Protein AF-A0A8C7J8V9-F1 (afdb_monomer_lite)

Foldseek 3Di:
DDPVPDDVCVVDVVNPDVCVVPVVNDDVLLADPVNDDVCLQEPAEDQEAEHEWGAYAETEHEEHEHAETEYAWYEHQETEYEAHEHAEYEYHEYEHAEYEYEAHEHAEYEYEAYEHAEYEYEAHEHAEYEYEAHEHAEYEYEAHEHAEYEYEAHEHAEYEYEAHEHAEYEYEAHEHAEYEYAYYEHAEYEYEHHHHNHYDYDAYHHVHYHYD

Structure (mmCIF, N/CA/C/O backbone):
data_AF-A0A8C7J8V9-F1
#
_entry.id   AF-A0A8C7J8V9-F1
#
loop_
_atom_site.group_PDB
_atom_site.id
_atom_site.type_symbol
_atom_site.label_atom_id
_atom_site.label_alt_id
_atom_site.label_comp_id
_atom_site.label_asym_id
_atom_site.label_entity_id
_atom_site.label_seq_id
_atom_site.pdbx_PDB_ins_code
_atom_site.Cartn_x
_atom_site.Cartn_y
_atom_site.Cartn_z
_atom_site.occupancy
_atom_site.B_iso_or_equiv
_atom_site.auth_seq_id
_atom_site.auth_comp_id
_atom_site.auth_asym_id
_atom_site.auth_atom_id
_atom_site.pdbx_PDB_model_num
ATOM 1 N N . LEU A 1 1 ? 27.625 14.009 -11.219 1.00 40.88 1 LEU A N 1
ATOM 2 C CA . LEU A 1 1 ? 27.738 13.788 -12.686 1.00 40.88 1 LEU A CA 1
ATOM 3 C C . LEU A 1 1 ? 26.884 14.839 -13.394 1.00 40.88 1 LEU A C 1
ATOM 5 O O . LEU A 1 1 ? 25.823 15.151 -12.880 1.00 40.88 1 LEU A O 1
ATOM 9 N N . ASN A 1 2 ? 27.359 15.426 -14.499 1.00 29.77 2 ASN A N 1
ATOM 10 C CA . ASN A 1 2 ? 26.752 16.611 -15.129 1.00 29.77 2 ASN A CA 1
ATOM 11 C C . ASN A 1 2 ? 25.391 16.273 -15.810 1.00 29.77 2 ASN A C 1
ATOM 13 O O . ASN A 1 2 ? 25.380 15.392 -16.684 1.00 29.77 2 ASN A O 1
ATOM 17 N N . PRO A 1 3 ? 24.266 16.935 -15.453 1.00 38.56 3 PRO A N 1
ATOM 18 C CA . PRO A 1 3 ? 22.920 16.673 -15.998 1.00 38.56 3 PRO A CA 1
ATOM 19 C C . PRO A 1 3 ? 22.807 16.833 -17.520 1.00 38.56 3 PRO A C 1
ATOM 21 O O . PRO A 1 3 ? 21.967 16.211 -18.160 1.00 38.56 3 PRO A O 1
ATOM 24 N N . THR A 1 4 ? 23.714 17.600 -18.125 1.00 42.66 4 THR A N 1
ATOM 25 C CA . THR A 1 4 ? 23.783 17.866 -19.572 1.00 42.66 4 THR A CA 1
ATOM 26 C C . THR A 1 4 ? 24.136 16.651 -20.435 1.00 42.66 4 THR A C 1
ATOM 28 O O . THR A 1 4 ? 24.065 16.732 -21.656 1.00 42.66 4 THR A O 1
ATOM 31 N N . SER A 1 5 ? 24.504 15.521 -19.823 1.00 47.38 5 SER A N 1
ATOM 32 C CA . SER A 1 5 ? 24.812 14.267 -20.529 1.00 47.38 5 SER A CA 1
ATOM 33 C C . SER A 1 5 ? 23.595 13.373 -20.794 1.00 47.38 5 SER A C 1
ATOM 35 O O . SER A 1 5 ? 23.733 12.353 -21.468 1.00 47.38 5 SER A O 1
ATOM 37 N N . TRP A 1 6 ? 22.417 13.720 -20.265 1.00 44.16 6 TRP A N 1
ATOM 38 C CA . TRP A 1 6 ? 21.207 12.925 -20.457 1.00 44.16 6 TRP A CA 1
ATOM 39 C C . TRP A 1 6 ? 20.456 13.339 -21.728 1.00 44.16 6 TRP A C 1
ATOM 41 O O . TRP A 1 6 ? 20.378 14.531 -22.044 1.00 44.16 6 TRP A O 1
ATOM 51 N N . PRO A 1 7 ? 19.863 12.377 -22.457 1.00 52.00 7 PRO A N 1
ATOM 52 C CA . PRO A 1 7 ? 18.944 12.693 -23.537 1.00 52.00 7 PRO A CA 1
ATOM 53 C C . PRO A 1 7 ? 17.766 13.521 -23.009 1.00 52.00 7 PRO A C 1
ATOM 55 O O . PRO A 1 7 ? 17.153 13.161 -22.007 1.00 52.00 7 PRO A O 1
ATOM 58 N N . GLN A 1 8 ? 17.418 14.608 -23.700 1.00 44.88 8 GLN A N 1
ATOM 59 C CA . GLN A 1 8 ? 16.374 15.556 -23.274 1.00 44.88 8 GLN A CA 1
ATOM 60 C C . GLN A 1 8 ? 14.995 14.919 -23.042 1.00 44.88 8 GLN A C 1
ATOM 62 O O . GLN A 1 8 ? 14.206 15.432 -22.257 1.00 44.88 8 GLN A O 1
ATOM 67 N N . TRP A 1 9 ? 14.710 13.783 -23.679 1.00 48.78 9 TRP A N 1
ATOM 68 C CA . TRP A 1 9 ? 13.467 13.043 -23.470 1.00 48.78 9 TRP A CA 1
ATOM 69 C C . TRP A 1 9 ? 13.391 12.346 -22.103 1.00 48.78 9 TRP A C 1
ATOM 71 O O . TRP A 1 9 ? 12.293 12.090 -21.630 1.00 48.78 9 TRP A O 1
ATOM 81 N N . VAL A 1 10 ? 14.521 12.081 -21.437 1.00 45.31 10 VAL A N 1
ATOM 82 C CA . VAL A 1 10 ? 14.529 11.529 -20.068 1.00 45.31 10 VAL A CA 1
ATOM 83 C C . VAL A 1 10 ? 14.142 12.594 -19.036 1.00 45.31 10 VAL A C 1
ATOM 85 O O . VAL A 1 10 ? 13.585 12.270 -17.998 1.00 45.31 10 VAL A O 1
ATOM 88 N N . LEU A 1 11 ? 14.411 13.868 -19.332 1.00 41.25 11 LEU A N 1
ATOM 89 C CA . LEU A 1 11 ? 14.221 14.991 -18.408 1.00 41.25 11 LEU A CA 1
ATOM 90 C C . LEU A 1 11 ? 12.909 15.761 -18.637 1.00 41.25 11 LEU A C 1
ATOM 92 O O . LEU A 1 11 ? 12.591 16.655 -17.862 1.00 41.25 11 LEU A O 1
ATOM 96 N N . ASN A 1 12 ? 12.164 15.465 -19.710 1.00 45.38 12 ASN A N 1
ATOM 97 C CA . ASN A 1 12 ? 10.941 16.189 -20.052 1.00 45.38 12 ASN A CA 1
ATOM 98 C C . ASN A 1 12 ? 9.822 15.242 -20.549 1.00 45.38 12 ASN A C 1
ATOM 100 O O . ASN A 1 12 ? 9.912 14.749 -21.680 1.00 45.38 12 ASN A O 1
ATOM 104 N N . PRO A 1 13 ? 8.737 15.062 -19.767 1.00 39.81 13 PRO A N 1
ATOM 105 C CA . PRO A 1 13 ? 7.568 14.247 -20.122 1.00 39.81 13 PRO A CA 1
ATOM 106 C C . PRO A 1 13 ? 6.880 14.631 -21.435 1.00 39.81 13 PRO A C 1
ATOM 108 O O . PRO A 1 13 ? 6.369 13.771 -22.148 1.00 39.81 13 PRO A O 1
ATOM 111 N N . THR A 1 14 ? 6.912 15.913 -21.814 1.00 48.38 14 THR A N 1
ATOM 112 C CA . THR A 1 14 ? 6.331 16.376 -23.093 1.00 48.38 14 THR A CA 1
ATOM 113 C C . THR A 1 14 ? 7.159 15.987 -24.321 1.00 48.38 14 THR A C 1
ATOM 115 O O . THR A 1 14 ? 6.679 16.096 -25.447 1.00 48.38 14 THR A O 1
ATOM 118 N N . SER A 1 15 ? 8.377 15.479 -24.115 1.00 52.72 15 SER A N 1
ATOM 119 C CA . SER A 1 15 ? 9.307 15.050 -25.166 1.00 52.72 15 SER A CA 1
ATOM 120 C C . SER A 1 15 ? 9.392 13.526 -25.302 1.00 52.72 15 SER A C 1
ATOM 122 O O . SER A 1 15 ? 10.322 13.018 -25.935 1.00 52.72 15 SER A O 1
ATOM 124 N N . TRP A 1 16 ? 8.475 12.777 -24.681 1.00 53.31 16 TRP A N 1
ATOM 125 C CA . TRP A 1 16 ? 8.548 11.320 -24.664 1.00 53.31 16 TRP A CA 1
ATOM 126 C C . TRP A 1 16 ? 8.278 10.706 -26.044 1.00 53.31 16 TRP A C 1
ATOM 128 O O . TRP A 1 16 ? 7.279 11.027 -26.697 1.00 53.31 16 TRP A O 1
ATOM 138 N N . PRO A 1 17 ? 9.144 9.786 -26.506 1.00 55.81 17 PRO A N 1
ATOM 139 C CA . PRO A 1 17 ? 8.872 9.011 -27.702 1.00 55.81 17 PRO A CA 1
ATOM 140 C C . PRO A 1 17 ? 7.612 8.160 -27.520 1.00 55.81 17 PRO A C 1
ATOM 142 O O . PRO A 1 17 ? 7.395 7.573 -26.463 1.00 55.81 17 PRO A O 1
ATOM 145 N N . GLN A 1 18 ? 6.829 8.000 -28.585 1.00 51.56 18 GLN A N 1
ATOM 146 C CA . GLN A 1 18 ? 5.578 7.226 -28.566 1.00 51.56 18 GLN A CA 1
ATOM 147 C C . GLN A 1 18 ? 5.740 5.775 -28.089 1.00 51.56 18 GLN A C 1
ATOM 149 O O . GLN A 1 18 ? 4.803 5.207 -27.540 1.00 51.56 18 GLN A O 1
ATOM 154 N N . TRP A 1 19 ? 6.925 5.179 -28.249 1.00 53.81 19 TRP A N 1
ATOM 155 C CA . TRP A 1 19 ? 7.181 3.831 -27.745 1.00 53.81 19 TRP A CA 1
ATOM 156 C C . TRP A 1 19 ? 7.226 3.769 -26.211 1.00 53.81 19 TRP A C 1
ATOM 158 O O . TRP A 1 19 ? 6.836 2.752 -25.661 1.00 53.81 19 TRP A O 1
ATOM 168 N N . VAL A 1 20 ? 7.609 4.843 -25.507 1.00 49.81 20 VAL A N 1
ATOM 169 C CA . VAL A 1 20 ? 7.575 4.902 -24.028 1.00 49.81 20 VAL A CA 1
ATOM 170 C C . VAL A 1 20 ? 6.135 4.829 -23.514 1.00 49.81 20 VAL A C 1
ATOM 172 O O . VAL A 1 20 ? 5.871 4.214 -22.489 1.00 49.81 20 VAL A O 1
ATOM 175 N N . LEU A 1 21 ? 5.194 5.405 -24.262 1.00 47.09 21 LEU A N 1
ATOM 176 C CA . LEU A 1 21 ? 3.778 5.491 -23.904 1.00 47.09 21 LEU A CA 1
ATOM 177 C C . LEU A 1 21 ? 2.945 4.284 -24.378 1.00 47.09 21 LEU A C 1
ATOM 179 O O . LEU A 1 21 ? 1.763 4.210 -24.055 1.00 47.09 21 LEU A O 1
ATOM 183 N N . ASN A 1 22 ? 3.520 3.359 -25.161 1.00 46.72 22 ASN A N 1
ATOM 184 C CA . ASN A 1 22 ? 2.765 2.289 -25.815 1.00 46.72 22 ASN A CA 1
ATOM 185 C C . ASN A 1 22 ? 3.483 0.918 -25.736 1.00 46.72 22 ASN A C 1
ATOM 187 O O . ASN A 1 22 ? 4.367 0.643 -26.559 1.00 46.72 22 ASN A O 1
ATOM 191 N N . PRO A 1 23 ? 3.081 0.028 -24.803 1.00 42.59 23 PRO A N 1
ATOM 192 C CA . PRO A 1 23 ? 3.742 -1.255 -24.514 1.00 42.59 23 PRO A CA 1
ATOM 193 C C . PRO A 1 23 ? 4.016 -2.185 -25.715 1.00 42.59 23 PRO A C 1
ATOM 195 O O . PRO A 1 23 ? 5.097 -2.768 -25.775 1.00 42.59 23 PRO A O 1
ATOM 198 N N . PRO A 1 24 ? 3.131 -2.307 -26.730 1.00 53.47 24 PRO A N 1
ATOM 199 C CA . PRO A 1 24 ? 3.382 -3.149 -27.906 1.00 53.47 24 PRO A CA 1
ATOM 200 C C . PRO A 1 24 ? 4.540 -2.667 -28.795 1.00 53.47 24 PRO A C 1
ATOM 202 O O . PRO A 1 24 ? 4.942 -3.372 -29.716 1.00 53.47 24 PRO A O 1
ATOM 205 N N . SER A 1 25 ? 5.048 -1.452 -28.565 1.00 55.69 25 SER A N 1
ATOM 206 C CA . SER A 1 25 ? 6.047 -0.789 -29.416 1.00 55.69 25 SER A CA 1
ATOM 207 C C . SER A 1 25 ? 7.464 -0.872 -28.848 1.00 55.69 25 SER A C 1
ATOM 209 O O . SER A 1 25 ? 8.374 -0.219 -29.366 1.00 55.69 25 SER A O 1
ATOM 211 N N . TRP A 1 26 ? 7.658 -1.598 -27.746 1.00 54.22 26 TRP A N 1
ATOM 212 C CA . TRP A 1 26 ? 8.923 -1.587 -27.028 1.00 54.22 26 TRP A CA 1
ATOM 213 C C . TRP A 1 26 ? 10.030 -2.290 -27.825 1.00 54.22 26 TRP A C 1
ATOM 215 O O . TRP A 1 26 ? 9.851 -3.412 -28.301 1.00 54.22 26 TRP A O 1
ATOM 225 N N . PRO A 1 27 ? 11.201 -1.649 -27.992 1.00 55.53 27 PRO A N 1
ATOM 226 C CA . PRO A 1 27 ? 12.364 -2.301 -28.574 1.00 55.53 27 PRO A CA 1
ATOM 227 C C . PRO A 1 27 ? 12.788 -3.543 -27.776 1.00 55.53 27 PRO A C 1
ATOM 229 O O . PRO A 1 27 ? 12.699 -3.567 -26.553 1.00 55.53 27 PRO A O 1
ATOM 232 N N . GLN A 1 28 ? 13.358 -4.545 -28.449 1.00 50.75 28 GLN A N 1
ATOM 233 C CA . GLN A 1 28 ? 13.833 -5.792 -27.820 1.00 50.75 28 GLN A CA 1
ATOM 234 C C . GLN A 1 28 ? 14.824 -5.579 -26.660 1.00 50.75 28 GLN A C 1
ATOM 236 O O . GLN A 1 28 ? 14.843 -6.360 -25.717 1.00 50.75 28 GLN A O 1
ATOM 241 N N . TRP A 1 29 ? 15.612 -4.500 -26.685 1.00 48.88 29 TRP A N 1
ATOM 242 C CA . TRP A 1 29 ? 16.517 -4.159 -25.582 1.00 48.88 29 TRP A CA 1
ATOM 243 C C . TRP A 1 29 ? 15.778 -3.660 -24.326 1.00 48.88 29 TRP A C 1
ATOM 245 O O . TRP A 1 29 ? 16.293 -3.822 -23.226 1.00 48.88 29 TRP A O 1
ATOM 255 N N . VAL A 1 30 ? 14.567 -3.105 -24.464 1.00 49.75 30 VAL A N 1
ATOM 256 C CA . VAL A 1 30 ? 13.695 -2.737 -23.332 1.00 49.75 30 VAL A CA 1
ATOM 257 C C . VAL A 1 30 ? 13.131 -3.996 -22.669 1.00 49.75 30 VAL A C 1
ATOM 259 O O . VAL A 1 30 ? 13.040 -4.049 -21.449 1.00 49.75 30 VAL A O 1
ATOM 262 N N . MET A 1 31 ? 12.843 -5.036 -23.456 1.00 47.75 31 MET A N 1
ATOM 263 C CA . MET A 1 31 ? 12.339 -6.329 -22.973 1.00 47.75 31 MET A CA 1
ATOM 264 C C . MET A 1 31 ? 13.431 -7.271 -22.432 1.00 47.75 31 MET A C 1
ATOM 266 O O . MET A 1 31 ? 13.105 -8.323 -21.892 1.00 47.75 31 MET A O 1
ATOM 270 N N . ASN A 1 32 ? 14.719 -6.925 -22.567 1.00 48.91 32 ASN A N 1
ATOM 271 C CA . ASN A 1 32 ? 15.838 -7.751 -22.107 1.00 48.91 32 ASN A CA 1
ATOM 272 C C . ASN A 1 32 ? 16.657 -7.038 -21.007 1.00 48.91 32 ASN A C 1
ATOM 274 O O . ASN A 1 32 ? 17.552 -6.249 -21.330 1.00 48.91 32 ASN A O 1
ATOM 278 N N . PRO A 1 33 ? 16.427 -7.354 -19.717 1.00 42.03 33 PRO A N 1
ATOM 279 C CA . PRO A 1 33 ? 17.077 -6.699 -18.576 1.00 42.03 33 PRO A CA 1
ATOM 280 C C . PRO A 1 33 ? 18.602 -6.834 -18.572 1.00 42.03 33 PRO A C 1
ATOM 282 O O . PRO A 1 33 ? 19.305 -5.936 -18.114 1.00 42.03 33 PRO A O 1
ATOM 285 N N . GLN A 1 34 ? 19.142 -7.919 -19.141 1.00 50.44 34 GLN A N 1
ATOM 286 C CA . GLN A 1 34 ? 20.594 -8.114 -19.250 1.00 50.44 34 GLN A CA 1
ATOM 287 C C . GLN A 1 34 ? 21.256 -7.120 -20.216 1.00 50.44 34 GLN A C 1
ATOM 289 O O . GLN A 1 34 ? 22.476 -6.975 -20.221 1.00 50.44 34 GLN A O 1
ATOM 294 N N . SER A 1 35 ? 20.455 -6.435 -21.036 1.00 53.41 35 SER A N 1
ATOM 295 C CA . SER A 1 35 ? 20.915 -5.443 -22.012 1.00 53.41 35 SER A CA 1
ATOM 296 C C . SER A 1 35 ? 20.858 -4.010 -21.479 1.00 53.41 35 SER A C 1
ATOM 298 O O . SER A 1 35 ? 21.218 -3.076 -22.197 1.00 53.41 35 SER A O 1
ATOM 300 N N . TRP A 1 36 ? 20.371 -3.806 -20.252 1.00 48.91 36 TRP A N 1
ATOM 301 C CA . TRP A 1 36 ? 20.156 -2.468 -19.720 1.00 48.91 36 TRP A CA 1
ATOM 302 C C . TRP A 1 36 ? 21.477 -1.809 -19.314 1.00 48.91 36 TRP A C 1
ATOM 304 O O . TRP A 1 36 ? 22.314 -2.433 -18.654 1.00 48.91 36 TRP A O 1
ATOM 314 N N . PRO A 1 37 ? 21.688 -0.524 -19.660 1.00 49.34 37 PRO A N 1
ATOM 315 C CA . PRO A 1 37 ? 22.814 0.223 -19.128 1.00 49.34 37 PRO A CA 1
ATOM 316 C C . PRO A 1 37 ? 22.743 0.246 -17.598 1.00 49.34 37 PRO A C 1
ATOM 318 O O . PRO A 1 37 ? 21.702 0.572 -17.032 1.00 49.34 37 PRO A O 1
ATOM 321 N N . GLN A 1 38 ? 23.869 -0.001 -16.922 1.00 42.25 38 GLN A N 1
ATOM 322 C CA . GLN A 1 38 ? 23.975 0.028 -15.451 1.00 42.25 38 GLN A CA 1
ATOM 323 C C . GLN A 1 38 ? 23.415 1.312 -14.814 1.00 42.25 38 GLN A C 1
ATOM 325 O O . GLN A 1 38 ? 22.961 1.286 -13.682 1.00 42.25 38 GLN A O 1
ATOM 330 N N . ARG A 1 39 ? 23.384 2.431 -15.549 1.00 42.31 39 ARG A N 1
ATOM 331 C CA . ARG A 1 39 ? 22.815 3.710 -15.096 1.00 42.31 39 ARG A CA 1
ATOM 332 C C . ARG A 1 39 ? 21.279 3.719 -15.006 1.00 42.31 39 ARG A C 1
ATOM 334 O O . ARG A 1 39 ? 20.737 4.520 -14.259 1.00 42.31 39 ARG A O 1
ATOM 341 N N . VAL A 1 40 ? 20.594 2.864 -15.770 1.00 48.81 40 VAL A N 1
ATOM 342 C CA . VAL A 1 40 ? 19.134 2.654 -15.685 1.00 48.81 40 VAL A CA 1
ATOM 343 C C . VAL A 1 40 ? 18.799 1.815 -14.452 1.00 48.81 40 VAL A C 1
ATOM 345 O O . VAL A 1 40 ? 17.810 2.075 -13.781 1.00 48.81 40 VAL A O 1
ATOM 348 N N . LEU A 1 41 ? 19.667 0.853 -14.128 1.00 43.53 41 LEU A N 1
ATOM 349 C CA . LEU A 1 41 ? 19.550 0.004 -12.943 1.00 43.53 41 LEU A CA 1
ATOM 350 C C . LEU A 1 41 ? 20.061 0.684 -11.661 1.00 43.53 41 LEU A C 1
ATOM 352 O O . LEU A 1 41 ? 19.689 0.265 -10.576 1.00 43.53 41 LEU A O 1
ATOM 356 N N . ASN A 1 42 ? 20.928 1.694 -11.771 1.00 47.03 42 ASN A N 1
ATOM 357 C CA . ASN A 1 42 ? 21.566 2.382 -10.647 1.00 47.03 42 ASN A CA 1
ATOM 358 C C . ASN A 1 42 ? 21.809 3.868 -10.998 1.00 47.03 42 ASN A C 1
ATOM 360 O O . ASN A 1 42 ? 22.916 4.237 -11.427 1.00 47.03 42 ASN A O 1
ATOM 364 N N . PRO A 1 43 ? 20.780 4.732 -10.915 1.00 47.47 43 PRO A N 1
ATOM 365 C CA . PRO A 1 43 ? 20.959 6.157 -11.154 1.00 47.47 43 PRO A CA 1
ATOM 366 C C . PRO A 1 43 ? 21.825 6.789 -10.046 1.00 47.47 43 PRO A C 1
ATOM 368 O O . PRO A 1 43 ? 21.742 6.397 -8.884 1.00 47.47 43 PRO A O 1
ATOM 371 N N . PRO A 1 44 ? 22.677 7.777 -10.372 1.00 45.03 44 PRO A N 1
ATOM 372 C CA . PRO A 1 44 ? 23.450 8.500 -9.367 1.00 45.03 44 PRO A CA 1
ATOM 373 C C . PRO A 1 44 ? 22.539 9.337 -8.456 1.00 45.03 44 PRO A C 1
ATOM 375 O O . PRO A 1 44 ? 21.490 9.798 -8.892 1.00 45.03 44 PRO A O 1
ATOM 378 N N . SER A 1 45 ? 22.997 9.605 -7.230 1.00 45.56 45 SER A N 1
ATOM 379 C CA . SER A 1 45 ? 22.349 10.499 -6.263 1.00 45.56 45 SER A CA 1
ATOM 380 C C . SER A 1 45 ? 22.106 11.894 -6.861 1.00 45.56 45 SER A C 1
ATOM 382 O O . SER A 1 45 ? 23.053 12.666 -7.061 1.00 45.56 45 SER A O 1
ATOM 384 N N . CYS A 1 46 ? 20.847 12.197 -7.164 1.00 42.53 46 CYS A N 1
ATOM 385 C CA . CYS A 1 46 ? 20.353 13.461 -7.709 1.00 42.53 46 CYS A CA 1
ATOM 386 C C . CYS A 1 46 ? 19.199 13.974 -6.829 1.00 42.53 46 CYS A C 1
ATOM 388 O O . CYS A 1 46 ? 18.579 13.189 -6.114 1.00 42.53 46 CYS A O 1
ATOM 390 N N . SER A 1 47 ? 18.927 15.287 -6.856 1.00 47.00 47 SER A N 1
ATOM 391 C CA . SER A 1 47 ? 17.851 15.907 -6.058 1.00 47.00 47 SER A CA 1
ATOM 392 C C . SER A 1 47 ? 16.497 15.241 -6.317 1.00 47.00 47 SER A C 1
ATOM 394 O O . SER A 1 47 ? 15.801 14.892 -5.371 1.00 47.00 47 SER A O 1
ATOM 396 N N . GLU A 1 48 ? 16.222 14.944 -7.587 1.00 54.94 48 GLU A N 1
ATOM 397 C CA . GLU A 1 48 ? 15.075 14.175 -8.065 1.00 54.94 48 GLU A CA 1
ATOM 398 C C . GLU A 1 48 ? 15.602 13.010 -8.911 1.00 54.94 48 GLU A C 1
ATOM 400 O O . GLU A 1 48 ? 16.398 13.202 -9.837 1.00 54.94 48 GLU A O 1
ATOM 405 N N . SER A 1 49 ? 15.213 11.784 -8.561 1.00 58.91 49 SER A N 1
ATOM 406 C CA . SER A 1 49 ? 15.678 10.562 -9.226 1.00 58.91 49 SER A CA 1
ATOM 407 C C . SER A 1 49 ? 14.466 9.722 -9.607 1.00 58.91 49 SER A C 1
ATOM 409 O O . SER A 1 49 ? 13.851 9.133 -8.728 1.00 58.91 49 SER A O 1
ATOM 411 N N . THR A 1 50 ? 14.115 9.655 -10.893 1.00 61.59 50 THR A N 1
ATOM 412 C CA . THR A 1 50 ? 13.046 8.767 -11.385 1.00 61.59 50 THR A CA 1
ATOM 413 C C . THR A 1 50 ? 13.645 7.534 -12.058 1.00 61.59 50 THR A C 1
ATOM 415 O O . THR A 1 50 ? 14.400 7.669 -13.024 1.00 61.59 50 THR A O 1
ATOM 418 N N . ILE A 1 51 ? 13.302 6.335 -11.580 1.00 61.94 51 ILE A N 1
ATOM 419 C CA . ILE A 1 51 ? 13.629 5.068 -12.255 1.00 61.94 51 ILE A CA 1
ATOM 420 C C . ILE A 1 51 ? 12.393 4.554 -12.991 1.00 61.94 51 ILE A C 1
ATOM 422 O O . ILE A 1 51 ? 11.326 4.412 -12.395 1.00 61.94 51 ILE A O 1
ATOM 426 N N . LEU A 1 52 ? 12.557 4.263 -14.285 1.00 60.12 52 LEU A N 1
ATOM 427 C CA . LEU A 1 52 ? 11.558 3.574 -15.103 1.00 60.12 52 LEU A CA 1
ATOM 428 C C . LEU A 1 52 ? 11.783 2.063 -15.041 1.00 60.12 52 LEU A C 1
ATOM 430 O O . LEU A 1 52 ? 12.918 1.600 -15.174 1.00 60.12 52 LEU A O 1
ATOM 434 N N . ALA A 1 53 ? 10.701 1.306 -14.896 1.00 59.56 53 ALA A N 1
ATOM 435 C CA . ALA A 1 53 ? 10.758 -0.140 -14.775 1.00 59.56 53 ALA A CA 1
ATOM 436 C C . ALA A 1 53 ? 10.418 -0.916 -16.050 1.00 59.56 53 ALA A C 1
ATOM 438 O O . ALA A 1 53 ? 9.631 -0.447 -16.874 1.00 59.56 53 ALA A O 1
ATOM 439 N N . PRO A 1 54 ? 10.956 -2.142 -16.191 1.00 59.81 54 PRO A N 1
ATOM 440 C CA . PRO A 1 54 ? 10.623 -3.023 -17.298 1.00 59.81 54 PRO A CA 1
ATOM 441 C C . PRO A 1 54 ? 9.269 -3.717 -17.114 1.00 59.81 54 PRO A C 1
ATOM 443 O O . PRO A 1 54 ? 8.778 -3.895 -16.003 1.00 59.81 54 PRO A O 1
ATOM 446 N N . ALA A 1 55 ? 8.728 -4.213 -18.225 1.00 59.16 55 ALA A N 1
ATOM 447 C CA . ALA A 1 55 ? 7.675 -5.222 -18.253 1.00 59.16 55 ALA A CA 1
ATOM 448 C C . ALA A 1 55 ? 8.318 -6.555 -18.655 1.00 59.16 55 ALA A C 1
ATOM 450 O O . ALA A 1 55 ? 8.538 -6.819 -19.838 1.00 59.16 55 ALA A O 1
ATOM 451 N N . VAL A 1 56 ? 8.718 -7.342 -17.661 1.00 59.03 56 VAL A N 1
ATOM 452 C CA . VAL A 1 56 ? 9.409 -8.635 -17.813 1.00 59.03 56 VAL A CA 1
ATOM 453 C C . VAL A 1 56 ? 8.926 -9.583 -16.720 1.00 59.03 56 VAL A C 1
ATOM 455 O O . VAL A 1 56 ? 8.239 -9.151 -15.807 1.00 59.03 56 VAL A O 1
ATOM 458 N N . ILE A 1 57 ? 9.249 -10.873 -16.807 1.00 61.12 57 ILE A N 1
ATOM 459 C CA . ILE A 1 57 ? 8.667 -11.901 -15.924 1.00 61.12 57 ILE A CA 1
ATOM 460 C C . ILE A 1 57 ? 9.029 -11.663 -14.445 1.00 61.12 57 ILE A C 1
ATOM 462 O O . ILE A 1 57 ? 8.136 -11.637 -13.607 1.00 61.12 57 ILE A O 1
ATOM 466 N N . GLU A 1 58 ? 10.302 -11.407 -14.139 1.00 70.44 58 GLU A N 1
ATOM 467 C CA . GLU A 1 58 ? 10.813 -11.197 -12.769 1.00 70.44 58 GLU A CA 1
ATOM 468 C C . GLU A 1 58 ? 11.685 -9.930 -12.709 1.00 70.44 58 GLU A C 1
ATOM 470 O O . GLU A 1 58 ? 12.918 -9.981 -12.763 1.00 70.44 58 GLU A O 1
ATOM 475 N N . PRO A 1 59 ? 11.069 -8.744 -12.724 1.00 67.50 59 PRO A N 1
ATOM 476 C CA . PRO A 1 59 ? 11.795 -7.486 -12.716 1.00 67.50 59 PRO A CA 1
ATOM 477 C C . PRO A 1 59 ? 12.259 -7.123 -11.305 1.00 67.50 59 PRO A C 1
ATOM 479 O O . PRO A 1 59 ? 11.439 -6.955 -10.407 1.00 67.50 59 PRO A O 1
ATOM 482 N N . THR A 1 60 ? 13.562 -6.879 -11.154 1.00 69.81 60 THR A N 1
ATOM 483 C CA . THR A 1 60 ? 14.150 -6.328 -9.923 1.00 69.81 60 THR A CA 1
ATOM 484 C C . THR A 1 60 ? 14.678 -4.921 -10.164 1.00 69.81 60 THR A C 1
ATOM 486 O O . THR A 1 60 ? 15.516 -4.710 -11.044 1.00 69.81 60 THR A O 1
ATOM 489 N N . ILE A 1 61 ? 14.227 -3.958 -9.358 1.00 66.31 61 ILE A N 1
ATOM 490 C CA . ILE A 1 61 ? 14.682 -2.563 -9.419 1.00 66.31 61 ILE A CA 1
ATOM 491 C C . ILE A 1 61 ? 15.498 -2.228 -8.179 1.00 66.31 61 ILE A C 1
ATOM 493 O O . ILE A 1 61 ? 15.018 -2.377 -7.055 1.00 66.31 61 ILE A O 1
ATOM 497 N N . LEU A 1 62 ? 16.725 -1.743 -8.386 1.00 66.62 62 LEU A N 1
ATOM 498 C CA . LEU A 1 62 ? 17.528 -1.176 -7.306 1.00 66.62 62 LEU A CA 1
ATOM 499 C C . LEU A 1 62 ? 17.109 0.267 -7.048 1.00 66.62 62 LEU A C 1
ATOM 501 O O . LEU A 1 62 ? 16.740 1.002 -7.965 1.00 66.62 62 LEU A O 1
ATOM 505 N N . ALA A 1 63 ? 17.184 0.668 -5.789 1.00 64.69 63 ALA A N 1
ATOM 506 C CA . ALA A 1 63 ? 16.564 1.897 -5.353 1.00 64.69 63 ALA A CA 1
ATOM 507 C C . ALA A 1 63 ? 17.455 3.137 -5.519 1.00 64.69 63 ALA A C 1
ATOM 509 O O . ALA A 1 63 ? 18.652 3.074 -5.221 1.00 64.69 63 ALA A O 1
ATOM 510 N N . PRO A 1 64 ? 16.884 4.287 -5.916 1.00 68.81 64 PRO A N 1
ATOM 511 C CA . PRO A 1 64 ? 17.584 5.557 -5.880 1.00 68.81 64 PRO A CA 1
ATOM 512 C C . PRO A 1 64 ? 17.733 6.087 -4.446 1.00 68.81 64 PRO A C 1
ATOM 514 O O . PRO A 1 64 ? 16.911 5.822 -3.567 1.00 68.81 64 PRO A O 1
ATOM 517 N N . VAL A 1 65 ? 18.765 6.912 -4.250 1.00 68.00 65 VAL A N 1
ATOM 518 C CA . VAL A 1 65 ? 18.948 7.740 -3.050 1.00 68.00 65 VAL A CA 1
ATOM 519 C C . VAL A 1 65 ? 18.881 9.211 -3.461 1.00 68.00 65 VAL A C 1
ATOM 521 O O . VAL A 1 65 ? 19.636 9.628 -4.343 1.00 68.00 65 VAL A O 1
ATOM 524 N N . GLY A 1 66 ? 17.999 10.001 -2.850 1.00 66.19 66 GLY A N 1
ATOM 525 C CA . GLY A 1 66 ? 17.748 11.390 -3.260 1.00 66.19 66 GLY A CA 1
ATOM 526 C C . GLY A 1 66 ? 16.876 12.160 -2.271 1.00 66.19 66 GLY A C 1
ATOM 527 O O . GLY A 1 66 ? 16.621 11.664 -1.184 1.00 66.19 66 GLY A O 1
ATOM 528 N N . ILE A 1 67 ? 16.421 13.366 -2.622 1.00 68.94 67 ILE A N 1
ATOM 529 C CA . ILE A 1 67 ? 15.431 14.079 -1.792 1.00 68.94 67 ILE A CA 1
ATOM 530 C C . ILE A 1 67 ? 14.043 13.491 -2.059 1.00 68.94 67 ILE A C 1
ATOM 532 O O . ILE A 1 67 ? 13.396 13.032 -1.125 1.00 68.94 67 ILE A O 1
ATOM 536 N N . GLU A 1 68 ? 13.675 13.361 -3.334 1.00 77.56 68 GLU A N 1
ATOM 537 C CA . GLU A 1 68 ? 12.392 12.793 -3.780 1.00 77.56 68 GLU A CA 1
ATOM 538 C C . GLU A 1 68 ? 12.634 11.636 -4.775 1.00 77.56 68 GLU A C 1
ATOM 540 O O . GLU A 1 68 ? 12.407 11.757 -5.986 1.00 77.56 68 GLU A O 1
ATOM 545 N N . PRO A 1 69 ? 13.220 10.507 -4.334 1.00 74.69 69 PRO A N 1
ATOM 546 C CA . PRO A 1 69 ? 13.427 9.365 -5.215 1.00 74.69 69 PRO A CA 1
ATOM 547 C C . PRO A 1 69 ? 12.077 8.731 -5.577 1.00 74.69 69 PRO A C 1
ATOM 549 O O . PRO A 1 69 ? 11.325 8.319 -4.701 1.00 74.69 69 PRO A O 1
ATOM 552 N N . THR A 1 70 ? 11.796 8.605 -6.874 1.00 78.62 70 THR A N 1
ATOM 553 C CA . THR A 1 70 ? 10.576 7.982 -7.397 1.00 78.62 70 THR A CA 1
ATOM 554 C C . THR A 1 70 ? 10.908 6.728 -8.201 1.00 78.62 70 THR A C 1
ATOM 556 O O . THR A 1 70 ? 11.732 6.755 -9.118 1.00 78.62 70 THR A O 1
ATOM 559 N N . ILE A 1 71 ? 10.235 5.620 -7.899 1.00 72.56 71 ILE A N 1
ATOM 560 C CA . ILE A 1 71 ? 10.299 4.385 -8.687 1.00 72.56 71 ILE A CA 1
ATOM 561 C C . ILE A 1 71 ? 8.940 4.173 -9.354 1.00 72.56 71 ILE A C 1
ATOM 563 O O . ILE A 1 71 ? 7.936 3.994 -8.668 1.00 72.56 71 ILE A O 1
ATOM 567 N N . LEU A 1 72 ? 8.904 4.177 -10.689 1.00 71.69 72 LEU A N 1
ATOM 568 C CA . LEU A 1 72 ? 7.764 3.658 -11.444 1.00 71.69 72 LEU A CA 1
ATOM 569 C C . LEU A 1 72 ? 7.926 2.155 -11.522 1.00 71.69 72 LEU A C 1
ATOM 571 O O . LEU A 1 72 ? 8.879 1.718 -12.148 1.00 71.69 72 LEU A O 1
ATOM 575 N N . ALA A 1 73 ? 7.065 1.384 -10.868 1.00 66.50 73 ALA A N 1
ATOM 576 C CA . ALA A 1 73 ? 7.267 -0.047 -10.714 1.00 66.50 73 ALA A CA 1
ATOM 577 C C . ALA A 1 73 ? 7.047 -0.885 -11.974 1.00 66.50 73 ALA A C 1
ATOM 579 O O . ALA A 1 73 ? 6.368 -0.464 -12.915 1.00 66.50 73 ALA A O 1
ATOM 580 N N . PRO A 1 74 ? 7.598 -2.109 -11.970 1.00 68.50 74 PRO A N 1
ATOM 581 C CA . PRO A 1 74 ? 7.490 -2.999 -13.099 1.00 68.50 74 PRO A CA 1
ATOM 582 C C . PRO A 1 74 ? 6.153 -3.736 -13.167 1.00 68.50 74 PRO A C 1
ATOM 584 O O . PRO A 1 74 ? 5.449 -3.907 -12.171 1.00 68.50 74 PRO A O 1
ATOM 587 N N . VAL A 1 75 ? 5.881 -4.278 -14.354 1.00 69.19 75 VAL A N 1
ATOM 588 C CA . VAL A 1 75 ? 4.829 -5.276 -14.576 1.00 69.19 75 VAL A CA 1
ATOM 589 C C . VAL A 1 75 ? 5.494 -6.629 -14.827 1.00 69.19 75 VAL A C 1
ATOM 591 O O . VAL A 1 75 ? 6.340 -6.736 -15.713 1.00 69.19 75 VAL A O 1
ATOM 594 N N . GLY A 1 76 ? 5.129 -7.656 -14.065 1.00 65.50 76 GLY A N 1
ATOM 595 C CA . GLY A 1 76 ? 5.734 -8.986 -14.163 1.00 65.50 76 GLY A CA 1
ATOM 596 C C . GLY A 1 76 ? 4.935 -10.051 -13.428 1.00 65.50 76 GLY A C 1
ATOM 597 O O . GLY A 1 76 ? 3.880 -9.758 -12.894 1.00 65.50 76 GLY A O 1
ATOM 598 N N . SER A 1 77 ? 5.414 -11.292 -13.402 1.00 73.12 77 SER A N 1
ATOM 599 C CA . SER A 1 77 ? 4.873 -12.315 -12.499 1.00 73.12 77 SER A CA 1
ATOM 600 C C . SER A 1 77 ? 5.271 -12.000 -11.059 1.00 73.12 77 SER A C 1
ATOM 602 O O . SER A 1 77 ? 4.408 -11.978 -10.187 1.00 73.12 77 SER A O 1
ATOM 604 N N . GLU A 1 78 ? 6.554 -11.679 -10.842 1.00 81.00 78 GLU A N 1
ATOM 605 C CA . GLU A 1 78 ? 7.128 -11.486 -9.503 1.00 81.00 78 GLU A CA 1
ATOM 606 C C . GLU A 1 78 ? 7.980 -10.198 -9.410 1.00 81.00 78 GLU A C 1
ATOM 608 O O . GLU A 1 78 ? 9.210 -10.235 -9.294 1.00 81.00 78 GLU A O 1
ATOM 613 N N . PRO A 1 79 ? 7.374 -9.007 -9.563 1.00 77.44 79 PRO A N 1
ATOM 614 C CA . PRO A 1 79 ? 8.103 -7.745 -9.496 1.00 77.44 79 PRO A CA 1
ATOM 615 C C . PRO A 1 79 ? 8.641 -7.457 -8.088 1.00 77.44 79 PRO A C 1
ATOM 617 O O . PRO A 1 79 ? 7.887 -7.433 -7.117 1.00 77.44 79 PRO A O 1
ATOM 620 N N . THR A 1 80 ? 9.935 -7.140 -7.993 1.00 80.69 80 THR A N 1
ATOM 621 C CA . THR A 1 80 ? 10.603 -6.758 -6.740 1.00 80.69 80 THR A CA 1
ATOM 622 C C . THR A 1 80 ? 11.202 -5.355 -6.822 1.00 80.69 80 THR A C 1
ATOM 624 O O . THR A 1 80 ? 11.977 -5.031 -7.727 1.00 80.69 80 THR A O 1
ATOM 627 N N . ILE A 1 81 ? 10.894 -4.517 -5.833 1.00 76.44 81 ILE A N 1
ATOM 628 C CA . ILE A 1 81 ? 11.427 -3.156 -5.711 1.00 76.44 81 ILE A CA 1
ATOM 629 C C . ILE A 1 81 ? 12.228 -3.051 -4.422 1.00 76.44 81 ILE A C 1
ATOM 631 O O . ILE A 1 81 ? 11.690 -3.247 -3.332 1.00 76.44 81 ILE A O 1
ATOM 635 N N . LEU A 1 82 ? 13.516 -2.724 -4.537 1.00 75.50 82 LEU A N 1
ATOM 636 C CA . LEU A 1 82 ? 14.330 -2.412 -3.369 1.00 75.50 82 LEU A CA 1
ATOM 637 C C . LEU A 1 82 ? 14.054 -0.982 -2.879 1.00 75.50 82 LEU A C 1
ATOM 639 O O . LEU A 1 82 ? 13.691 -0.100 -3.654 1.00 75.50 82 LEU A O 1
ATOM 643 N N . ALA A 1 83 ? 14.271 -0.776 -1.584 1.00 69.31 83 ALA A N 1
ATOM 644 C CA . ALA A 1 83 ? 13.914 0.406 -0.806 1.00 69.31 83 ALA A CA 1
ATOM 645 C C . ALA A 1 83 ? 14.604 1.722 -1.232 1.00 69.31 83 ALA A C 1
ATOM 647 O O . ALA A 1 83 ? 15.814 1.853 -1.013 1.00 69.31 83 ALA A O 1
ATOM 648 N N . PRO A 1 84 ? 13.880 2.724 -1.776 1.00 74.88 84 PRO A N 1
ATOM 649 C CA . PRO A 1 84 ? 14.416 4.067 -1.975 1.00 74.88 84 PRO A CA 1
ATOM 650 C C . PRO A 1 84 ? 14.696 4.744 -0.635 1.00 74.88 84 PRO A C 1
ATOM 652 O O . PRO A 1 84 ? 13.962 4.551 0.336 1.00 74.88 84 PRO A O 1
ATOM 655 N N . VAL A 1 85 ? 15.747 5.565 -0.597 1.00 74.69 85 VAL A N 1
ATOM 656 C CA . VAL A 1 85 ? 16.108 6.347 0.595 1.00 74.69 85 VAL A CA 1
ATOM 657 C C . VAL A 1 85 ? 16.078 7.829 0.254 1.00 74.69 85 VAL A C 1
ATOM 659 O O . VAL A 1 85 ? 16.806 8.271 -0.637 1.00 74.69 85 VAL A O 1
ATOM 662 N N . GLY A 1 86 ? 15.264 8.607 0.961 1.00 72.00 86 GLY A N 1
ATOM 663 C CA . GLY A 1 86 ? 15.178 10.044 0.722 1.00 72.00 86 GLY A CA 1
ATOM 664 C C . GLY A 1 86 ? 14.391 10.821 1.760 1.00 72.00 86 GLY A C 1
ATOM 665 O O . GLY A 1 86 ? 14.170 10.322 2.850 1.00 72.00 86 GLY A O 1
ATOM 666 N N . ILE A 1 87 ? 13.998 12.054 1.449 1.00 74.69 87 ILE A N 1
ATOM 667 C CA . ILE A 1 87 ? 13.060 12.817 2.286 1.00 74.69 87 ILE A CA 1
ATOM 668 C C . ILE A 1 87 ? 11.640 12.322 2.002 1.00 74.69 87 ILE A C 1
ATOM 670 O O . ILE A 1 87 ? 10.957 11.907 2.931 1.00 74.69 87 ILE A O 1
ATOM 674 N N . GLU A 1 88 ? 11.253 12.241 0.730 1.00 83.00 88 GLU A N 1
ATOM 675 C CA . GLU A 1 88 ? 9.909 11.827 0.295 1.00 83.00 88 GLU A CA 1
ATOM 676 C C . GLU A 1 88 ? 10.015 10.712 -0.764 1.00 83.00 88 GLU A C 1
ATOM 678 O O . GLU A 1 88 ? 9.731 10.908 -1.951 1.00 83.00 88 GLU A O 1
ATOM 683 N N . PRO A 1 89 ? 10.533 9.524 -0.401 1.00 82.06 89 PRO A N 1
ATOM 684 C CA . PRO A 1 89 ? 10.661 8.435 -1.354 1.00 82.06 89 PRO A CA 1
ATOM 685 C C . PRO A 1 89 ? 9.281 7.920 -1.778 1.00 82.06 89 PRO A C 1
ATOM 687 O O . PRO A 1 89 ? 8.465 7.550 -0.937 1.00 82.06 89 PRO A O 1
ATOM 690 N N . THR A 1 90 ? 9.046 7.832 -3.088 1.00 85.31 90 THR A N 1
ATOM 691 C CA . THR A 1 90 ? 7.778 7.370 -3.661 1.00 85.31 90 THR A CA 1
ATOM 692 C C . THR A 1 90 ? 7.967 6.112 -4.503 1.00 85.31 90 THR A C 1
ATOM 694 O O . THR A 1 90 ? 8.813 6.049 -5.398 1.00 85.31 90 THR A O 1
ATOM 697 N N . ILE A 1 91 ? 7.134 5.103 -4.259 1.00 82.62 91 ILE A N 1
ATOM 698 C CA . ILE A 1 91 ? 7.057 3.886 -5.073 1.00 82.62 91 ILE A CA 1
ATOM 699 C C . ILE A 1 91 ? 5.663 3.818 -5.694 1.00 82.62 91 ILE A C 1
ATOM 701 O O . ILE A 1 91 ? 4.670 3.623 -4.996 1.00 82.62 91 ILE A O 1
ATOM 705 N N . LEU A 1 92 ? 5.586 3.983 -7.014 1.00 80.00 92 LEU A N 1
ATOM 706 C CA . LEU A 1 92 ? 4.365 3.763 -7.793 1.00 80.00 92 LEU A CA 1
ATOM 707 C C . LEU A 1 92 ? 4.294 2.297 -8.176 1.00 80.00 92 LEU A C 1
ATOM 709 O O . LEU A 1 92 ? 5.322 1.749 -8.525 1.00 80.00 92 LEU A O 1
ATOM 713 N N . ALA A 1 93 ? 3.122 1.679 -8.086 1.00 69.31 93 ALA A N 1
ATOM 714 C CA . ALA A 1 93 ? 3.011 0.278 -7.705 1.00 69.31 93 ALA A CA 1
ATOM 715 C C . ALA A 1 93 ? 3.250 -0.792 -8.786 1.00 69.31 93 ALA A C 1
ATOM 717 O O . ALA A 1 93 ? 2.824 -0.614 -9.930 1.00 69.31 93 ALA A O 1
ATOM 718 N N . PRO A 1 94 ? 3.870 -1.930 -8.424 1.00 72.06 94 PRO A N 1
ATOM 719 C CA . PRO A 1 94 ? 4.030 -3.075 -9.307 1.00 72.06 94 PRO A CA 1
ATOM 720 C C . PRO A 1 94 ? 2.708 -3.793 -9.572 1.00 72.06 94 PRO A C 1
ATOM 722 O O . PRO A 1 94 ? 1.829 -3.852 -8.711 1.00 72.06 94 PRO A O 1
ATOM 725 N N . VAL A 1 95 ? 2.607 -4.396 -10.755 1.00 75.44 95 VAL A N 1
ATOM 726 C CA . VAL A 1 95 ? 1.498 -5.289 -11.115 1.00 75.44 95 VAL A CA 1
ATOM 727 C C . VAL A 1 95 ? 2.063 -6.669 -11.406 1.00 75.44 95 VAL A C 1
ATOM 729 O O . VAL A 1 95 ? 2.904 -6.812 -12.296 1.00 75.44 95 VAL A O 1
ATOM 732 N N . GLY A 1 96 ? 1.602 -7.676 -10.671 1.00 74.06 96 GLY A N 1
ATOM 733 C CA . GLY A 1 96 ? 2.048 -9.052 -10.848 1.00 74.06 96 GLY A CA 1
ATOM 734 C C . GLY A 1 96 ? 1.399 -10.032 -9.894 1.00 74.06 96 GLY A C 1
ATOM 735 O O . GLY A 1 96 ? 0.726 -9.612 -8.969 1.00 74.06 96 GLY A O 1
ATOM 736 N N . SER A 1 97 ? 1.582 -11.331 -10.116 1.00 78.50 97 SER A N 1
ATOM 737 C CA . SER A 1 97 ? 1.053 -12.362 -9.216 1.00 78.50 97 SER A CA 1
ATOM 738 C C . SER A 1 97 ? 1.584 -12.174 -7.793 1.00 78.50 97 SER A C 1
ATOM 740 O O . SER A 1 97 ? 0.787 -12.093 -6.864 1.00 78.50 97 SER A O 1
ATOM 742 N N . GLU A 1 98 ? 2.896 -11.996 -7.640 1.00 84.50 98 GLU A N 1
ATOM 743 C CA . GLU A 1 98 ? 3.565 -11.834 -6.344 1.00 84.50 98 GLU A CA 1
ATOM 744 C C . GLU A 1 98 ? 4.467 -10.599 -6.380 1.00 84.50 98 GLU A C 1
ATOM 746 O O . GLU A 1 98 ? 5.617 -10.634 -6.812 1.00 84.50 98 GLU A O 1
ATOM 751 N N . SER A 1 99 ? 3.949 -9.448 -5.969 1.00 83.88 99 SER A N 1
ATOM 752 C CA . SER A 1 99 ? 4.733 -8.215 -5.994 1.00 83.88 99 SER A CA 1
ATOM 753 C C . SER A 1 99 ? 5.324 -7.899 -4.628 1.00 83.88 99 SER A C 1
ATOM 755 O O . SER A 1 99 ? 4.571 -7.793 -3.663 1.00 83.88 99 SER A O 1
ATOM 757 N N . THR A 1 100 ? 6.630 -7.648 -4.554 1.00 86.25 100 THR A N 1
ATOM 758 C CA . THR A 1 100 ? 7.306 -7.295 -3.299 1.00 86.25 100 THR A CA 1
ATOM 759 C C . THR A 1 100 ? 7.882 -5.885 -3.344 1.00 86.25 100 THR A C 1
ATOM 761 O O . THR A 1 100 ? 8.702 -5.548 -4.202 1.00 86.25 100 THR A O 1
ATOM 764 N N . ILE A 1 101 ? 7.500 -5.065 -2.366 1.00 84.81 101 ILE A N 1
ATOM 765 C CA . ILE A 1 101 ? 8.064 -3.732 -2.140 1.00 84.81 101 ILE A CA 1
ATOM 766 C C . ILE A 1 101 ? 8.832 -3.744 -0.819 1.00 84.81 101 ILE A C 1
ATOM 768 O O . ILE A 1 101 ? 8.244 -3.947 0.244 1.00 84.81 101 ILE A O 1
ATOM 772 N N . LEU A 1 102 ? 10.148 -3.519 -0.871 1.00 81.31 102 LEU A N 1
ATOM 773 C CA . LEU A 1 102 ? 10.965 -3.396 0.335 1.00 81.31 102 LEU A CA 1
ATOM 774 C C . LEU A 1 102 ? 10.914 -1.972 0.910 1.00 81.31 102 LEU A C 1
ATOM 776 O O . LEU A 1 102 ? 10.858 -0.994 0.170 1.00 81.31 102 LEU A O 1
ATOM 780 N N . ALA A 1 103 ? 11.009 -1.904 2.237 1.00 76.19 103 ALA A N 1
ATOM 781 C CA . ALA A 1 103 ? 10.889 -0.748 3.128 1.00 76.19 103 ALA A CA 1
ATOM 782 C C . ALA A 1 103 ? 11.566 0.562 2.657 1.00 76.19 103 ALA A C 1
ATOM 784 O O . ALA A 1 103 ? 12.746 0.753 2.959 1.00 76.19 103 ALA A O 1
ATOM 785 N N . PRO A 1 104 ? 10.865 1.503 1.989 1.00 80.75 104 PRO A N 1
ATOM 786 C CA . PRO A 1 104 ? 11.415 2.831 1.738 1.00 80.75 104 PRO A CA 1
ATOM 787 C C . PRO A 1 104 ? 11.703 3.550 3.060 1.00 80.75 104 PRO A C 1
ATOM 789 O O . PRO A 1 104 ? 10.955 3.416 4.033 1.00 80.75 104 PRO A O 1
ATOM 792 N N . VAL A 1 105 ? 12.788 4.322 3.086 1.00 80.31 105 VAL A N 1
ATOM 793 C CA . VAL A 1 105 ? 13.219 5.066 4.276 1.00 80.31 105 VAL A CA 1
ATOM 794 C C . VAL A 1 105 ? 13.240 6.552 3.961 1.00 80.31 105 VAL A C 1
ATOM 796 O O . VAL A 1 105 ? 13.976 6.983 3.071 1.00 80.31 105 VAL A O 1
ATOM 799 N N . GLY A 1 106 ? 12.470 7.339 4.706 1.00 79.62 106 GLY A N 1
ATOM 800 C CA . GLY A 1 106 ? 12.496 8.790 4.572 1.00 79.62 106 GLY A CA 1
ATOM 801 C C . GLY A 1 106 ? 11.748 9.540 5.653 1.00 79.62 106 GLY A C 1
ATOM 802 O O . GLY A 1 106 ? 11.490 8.982 6.704 1.00 79.62 106 GLY A O 1
ATOM 803 N N . ILE A 1 107 ? 11.440 10.813 5.431 1.00 82.31 107 ILE A N 1
ATOM 804 C CA . ILE A 1 107 ? 10.549 11.575 6.315 1.00 82.31 107 ILE A CA 1
ATOM 805 C C . ILE A 1 107 ? 9.101 11.205 5.980 1.00 82.31 107 ILE A C 1
ATOM 807 O O . ILE A 1 107 ? 8.371 10.810 6.883 1.00 82.31 107 ILE A O 1
ATOM 811 N N . GLU A 1 108 ? 8.737 11.203 4.698 1.00 88.06 108 GLU A N 1
ATOM 812 C CA . GLU A 1 108 ? 7.371 10.927 4.221 1.00 88.06 108 GLU A CA 1
ATOM 813 C C . GLU A 1 108 ? 7.382 9.836 3.130 1.00 88.06 108 GLU A C 1
ATOM 815 O O . GLU A 1 108 ? 7.112 10.094 1.953 1.00 88.06 108 GLU A O 1
ATOM 820 N N . PRO A 1 109 ? 7.784 8.592 3.455 1.00 87.31 109 PRO A N 1
ATOM 821 C CA . PRO A 1 109 ? 7.813 7.529 2.463 1.00 87.31 109 PRO A CA 1
ATOM 822 C C . PRO A 1 109 ? 6.397 7.151 2.017 1.00 87.31 109 PRO A C 1
ATOM 824 O O . PRO A 1 109 ? 5.541 6.829 2.840 1.00 87.31 109 PRO A O 1
ATOM 827 N N . THR A 1 110 ? 6.180 7.114 0.703 1.00 89.00 110 THR A N 1
ATOM 828 C CA . THR A 1 110 ? 4.886 6.794 0.095 1.00 89.00 110 THR A CA 1
ATOM 829 C C . THR A 1 110 ? 4.976 5.553 -0.787 1.00 89.00 110 THR A C 1
ATOM 831 O O . THR A 1 110 ? 5.787 5.471 -1.713 1.00 89.00 110 THR A O 1
ATOM 834 N N . ILE A 1 111 ? 4.094 4.586 -0.538 1.00 87.12 111 ILE A N 1
ATOM 835 C CA . ILE A 1 111 ? 3.937 3.380 -1.355 1.00 87.12 111 ILE A CA 1
ATOM 836 C C . ILE A 1 111 ? 2.525 3.362 -1.925 1.00 87.12 111 ILE A C 1
ATOM 838 O O . ILE A 1 111 ? 1.548 3.312 -1.177 1.00 87.12 111 ILE A O 1
ATOM 842 N N . LEU A 1 112 ? 2.407 3.389 -3.253 1.00 82.88 112 LEU A N 1
ATOM 843 C CA . LEU A 1 112 ? 1.117 3.224 -3.914 1.00 82.88 112 LEU A CA 1
ATOM 844 C C . LEU A 1 112 ? 0.829 1.746 -4.199 1.00 82.88 112 LEU A C 1
ATOM 846 O O . LEU A 1 112 ? 1.742 0.940 -4.353 1.00 82.88 112 LEU A O 1
ATOM 850 N N . ALA A 1 113 ? -0.467 1.450 -4.277 1.00 70.50 113 ALA A N 1
ATOM 851 C CA . ALA A 1 113 ? -1.135 0.149 -4.262 1.00 70.50 113 ALA A CA 1
ATOM 852 C C . ALA A 1 113 ? -0.633 -0.910 -5.267 1.00 70.50 113 ALA A C 1
ATOM 854 O O . ALA A 1 113 ? -1.020 -0.852 -6.440 1.00 70.50 113 ALA A O 1
ATOM 855 N N . PRO A 1 114 ? 0.163 -1.911 -4.844 1.00 76.81 114 PRO A N 1
ATOM 856 C CA . PRO A 1 114 ? 0.467 -3.059 -5.688 1.00 76.81 114 PRO A CA 1
ATOM 857 C C . PRO A 1 114 ? -0.793 -3.877 -5.976 1.00 76.81 114 PRO A C 1
ATOM 859 O O . PRO A 1 114 ? -1.669 -4.014 -5.118 1.00 76.81 114 PRO A O 1
ATOM 862 N N . VAL A 1 115 ? -0.878 -4.416 -7.193 1.00 79.75 115 VAL A N 1
ATOM 863 C CA . VAL A 1 115 ? -2.020 -5.221 -7.646 1.00 79.75 115 VAL A CA 1
ATOM 864 C C . VAL A 1 115 ? -1.537 -6.611 -8.025 1.00 79.75 115 VAL A C 1
ATOM 866 O O . VAL A 1 115 ? -0.684 -6.745 -8.906 1.00 79.75 115 VAL A O 1
ATOM 869 N N . GLY A 1 116 ? -2.104 -7.635 -7.387 1.00 81.50 116 GLY A N 1
ATOM 870 C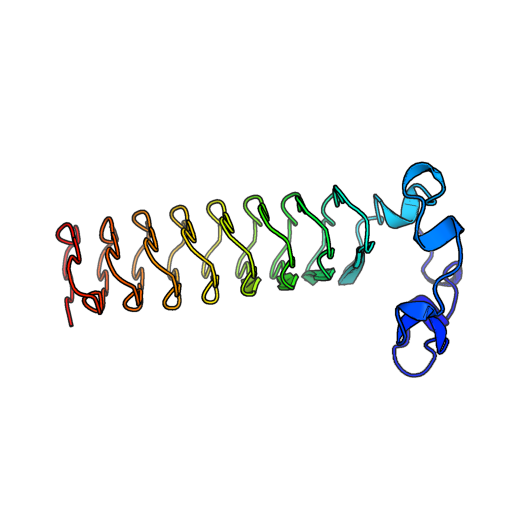 CA . GLY A 1 116 ? -1.641 -9.003 -7.573 1.00 81.50 116 GLY A CA 1
ATOM 871 C C . GLY A 1 116 ? -2.483 -10.086 -6.930 1.00 81.50 116 GLY A C 1
ATOM 872 O O . GLY A 1 116 ? -3.607 -9.840 -6.520 1.00 81.50 116 GLY A O 1
ATOM 873 N N . ILE A 1 117 ? -1.947 -11.300 -6.859 1.00 85.62 117 ILE A N 1
ATOM 874 C CA . ILE A 1 117 ? -2.513 -12.381 -6.041 1.00 85.62 117 ILE A CA 1
ATOM 875 C C . ILE A 1 117 ? -2.043 -12.172 -4.599 1.00 85.62 117 ILE A C 1
ATOM 877 O O . ILE A 1 117 ? -2.875 -12.044 -3.706 1.00 85.62 117 ILE A O 1
ATOM 881 N N . GLU A 1 118 ? -0.737 -12.008 -4.398 1.00 89.31 118 GLU A N 1
ATOM 882 C CA . GLU A 1 118 ? -0.097 -11.899 -3.080 1.00 89.31 118 GLU A CA 1
ATOM 883 C C . GLU A 1 118 ? 0.830 -10.669 -3.017 1.00 89.31 118 GLU A C 1
ATOM 885 O O . GLU A 1 118 ? 2.057 -10.784 -2.920 1.00 89.31 118 GLU A O 1
ATOM 890 N N . PRO A 1 119 ? 0.295 -9.439 -3.137 1.00 87.44 119 PRO A N 1
ATOM 891 C CA . PRO A 1 119 ? 1.130 -8.255 -3.025 1.00 87.44 119 PRO A CA 1
ATOM 892 C C . PRO A 1 119 ? 1.618 -8.069 -1.581 1.00 87.44 119 PRO A C 1
ATOM 894 O O . PRO A 1 119 ? 0.823 -8.002 -0.644 1.00 87.44 119 PRO A O 1
ATOM 897 N N . THR A 1 120 ? 2.931 -7.918 -1.413 1.00 89.19 120 THR A N 1
ATOM 898 C CA . THR A 1 120 ? 3.594 -7.735 -0.120 1.00 89.19 120 THR A CA 1
ATOM 899 C C . THR A 1 120 ? 4.300 -6.384 -0.043 1.00 89.19 120 THR A C 1
ATOM 901 O O . THR A 1 120 ? 5.148 -6.044 -0.875 1.00 89.19 120 THR A O 1
ATOM 904 N N . ILE A 1 121 ? 3.991 -5.625 1.007 1.00 88.06 121 ILE A N 1
ATOM 905 C CA . ILE A 1 121 ? 4.632 -4.348 1.328 1.00 88.06 121 ILE A CA 1
ATOM 906 C C . ILE A 1 121 ? 5.361 -4.486 2.662 1.00 88.06 121 ILE A C 1
ATOM 908 O O . ILE A 1 121 ? 4.736 -4.727 3.696 1.00 88.06 121 ILE A O 1
ATOM 912 N N . LEU A 1 122 ? 6.685 -4.320 2.655 1.00 84.88 122 LEU A N 1
ATOM 913 C CA . LEU A 1 122 ? 7.470 -4.295 3.886 1.00 84.88 122 LEU A CA 1
ATOM 914 C C . LEU A 1 122 ? 7.513 -2.887 4.494 1.00 84.88 122 LEU A C 1
ATOM 916 O O . LEU A 1 122 ? 7.541 -1.889 3.778 1.00 84.88 122 LEU A O 1
ATOM 920 N N . ALA A 1 123 ? 7.589 -2.857 5.824 1.00 77.88 123 ALA A N 1
ATOM 921 C CA . ALA A 1 123 ? 7.560 -1.704 6.721 1.00 77.88 123 ALA A CA 1
ATOM 922 C C . ALA A 1 123 ? 8.299 -0.446 6.210 1.00 77.88 123 ALA A C 1
ATOM 924 O O . ALA A 1 123 ? 9.514 -0.358 6.397 1.00 77.88 123 ALA A O 1
ATOM 925 N N . PRO A 1 124 ? 7.618 0.556 5.622 1.00 83.81 124 PRO A N 1
ATOM 926 C CA . PRO A 1 124 ? 8.239 1.852 5.387 1.00 83.81 124 PRO A CA 1
ATOM 927 C C . PRO A 1 124 ? 8.588 2.510 6.727 1.00 83.81 124 PRO A C 1
ATOM 929 O O . PRO A 1 124 ? 7.844 2.399 7.707 1.00 83.81 124 PRO A O 1
ATOM 932 N N . VAL A 1 125 ? 9.728 3.197 6.767 1.00 84.06 125 VAL A N 1
ATOM 933 C CA . VAL A 1 125 ? 10.223 3.867 7.975 1.00 84.06 125 VAL A CA 1
ATOM 934 C C . VAL A 1 125 ? 10.330 5.357 7.707 1.00 84.06 125 VAL A C 1
ATOM 936 O O . VAL A 1 125 ? 11.080 5.771 6.820 1.00 84.06 125 VAL A O 1
ATOM 939 N N . GLY A 1 126 ? 9.614 6.157 8.491 1.00 84.75 126 GLY A N 1
ATOM 940 C CA . GLY A 1 126 ? 9.715 7.608 8.422 1.00 84.75 126 GLY A CA 1
ATOM 941 C C . GLY A 1 126 ? 8.960 8.341 9.508 1.00 84.75 126 GLY A C 1
ATOM 942 O O . GLY A 1 126 ? 8.512 7.720 10.456 1.00 84.75 126 GLY A O 1
ATOM 943 N N . SER A 1 127 ? 8.839 9.659 9.405 1.00 85.94 127 SER A N 1
ATOM 944 C CA . SER A 1 127 ? 7.953 10.422 10.289 1.00 85.94 127 SER A CA 1
ATOM 945 C C . SER A 1 127 ? 6.495 10.150 9.936 1.00 85.94 127 SER A C 1
ATOM 947 O O . SER A 1 127 ? 5.709 9.856 10.834 1.00 85.94 127 SER A O 1
ATOM 949 N N . GLU A 1 128 ? 6.178 10.180 8.639 1.00 90.44 128 GLU A N 1
ATOM 950 C CA . GLU A 1 128 ? 4.813 10.098 8.113 1.00 90.44 128 GLU A CA 1
ATOM 951 C C . GLU A 1 128 ? 4.678 9.037 6.998 1.00 90.44 128 GLU A C 1
ATOM 953 O O . GLU A 1 128 ? 4.401 9.353 5.8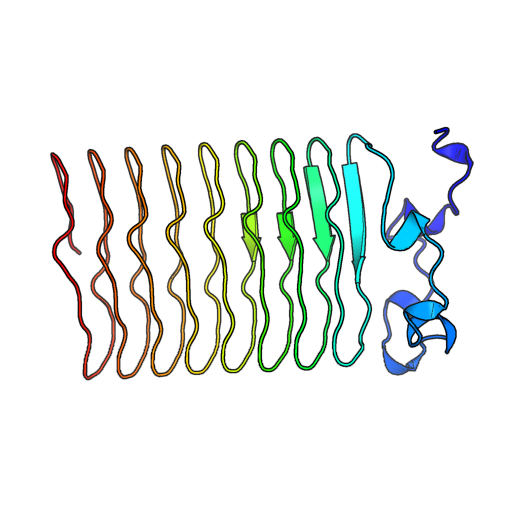38 1.00 90.44 128 GLU A O 1
ATOM 958 N N . PRO A 1 129 ? 4.952 7.747 7.280 1.00 89.50 129 PRO A N 1
ATOM 959 C CA . PRO A 1 129 ? 4.864 6.710 6.263 1.00 89.50 129 PRO A CA 1
ATOM 960 C C . PRO A 1 129 ? 3.419 6.475 5.808 1.00 89.50 129 PRO A C 1
ATOM 962 O O . PRO A 1 129 ? 2.531 6.215 6.623 1.00 89.50 129 PRO A O 1
ATOM 965 N N . THR A 1 130 ? 3.212 6.466 4.491 1.00 90.31 130 THR A N 1
ATOM 966 C CA . THR A 1 130 ? 1.902 6.247 3.868 1.00 90.31 130 THR A CA 1
ATOM 967 C C . THR A 1 130 ? 1.914 5.032 2.947 1.00 90.31 130 THR A C 1
ATOM 969 O O . THR A 1 130 ? 2.726 4.924 2.025 1.00 90.31 130 THR A O 1
ATOM 972 N N . ILE A 1 131 ? 0.961 4.124 3.163 1.00 88.62 131 ILE A N 1
ATOM 973 C CA . ILE A 1 131 ? 0.725 2.952 2.316 1.00 88.62 131 ILE A CA 1
ATOM 974 C C . ILE A 1 131 ? -0.698 3.021 1.768 1.00 88.62 131 ILE A C 1
ATOM 976 O O . ILE A 1 131 ? -1.667 2.975 2.530 1.00 88.62 131 ILE A O 1
ATOM 980 N N . LEU A 1 132 ? -0.838 3.108 0.442 1.00 84.81 132 LEU A N 1
ATOM 981 C CA . LEU A 1 132 ? -2.146 2.991 -0.198 1.00 84.81 132 LEU A CA 1
ATOM 982 C C . LEU A 1 132 ? -2.501 1.526 -0.477 1.00 84.81 132 LEU A C 1
ATOM 984 O O . LEU A 1 132 ? -1.645 0.715 -0.821 1.00 84.81 132 LEU A O 1
ATOM 988 N N . ALA A 1 133 ? -3.799 1.250 -0.368 1.00 77.19 133 ALA A N 1
ATOM 989 C CA . ALA A 1 133 ? -4.474 -0.041 -0.439 1.00 77.19 133 ALA A CA 1
ATOM 990 C C . ALA A 1 133 ? -3.945 -1.018 -1.513 1.00 77.19 133 ALA A C 1
ATOM 992 O O . ALA A 1 133 ? -4.366 -0.911 -2.667 1.00 77.19 133 ALA A O 1
ATOM 993 N N . PRO A 1 134 ? -3.099 -2.010 -1.174 1.00 83.88 134 PRO A N 1
ATOM 994 C CA . PRO A 1 134 ? -2.827 -3.120 -2.077 1.00 83.88 134 PRO A CA 1
ATOM 995 C C . PRO A 1 134 ? -4.110 -3.910 -2.361 1.00 83.88 134 PRO A C 1
ATOM 997 O O . PRO A 1 134 ? -4.975 -4.062 -1.492 1.00 83.88 134 PRO A O 1
ATOM 1000 N N . VAL A 1 135 ? -4.222 -4.416 -3.587 1.00 85.12 135 VAL A N 1
ATOM 1001 C CA . VAL A 1 135 ? -5.381 -5.193 -4.040 1.00 85.12 135 VAL A CA 1
ATOM 1002 C C . VAL A 1 135 ? -4.915 -6.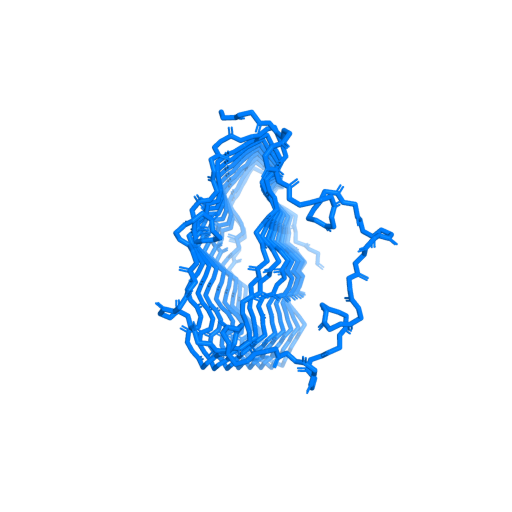573 -4.473 1.00 85.12 135 VAL A C 1
ATOM 1004 O O . VAL A 1 135 ? -4.089 -6.686 -5.381 1.00 85.12 135 VAL A O 1
ATOM 1007 N N . GLY A 1 136 ? -5.463 -7.618 -3.860 1.00 86.69 136 GLY A N 1
ATOM 1008 C CA . GLY A 1 136 ? -5.165 -8.985 -4.268 1.00 86.69 136 GLY A CA 1
ATOM 1009 C C . GLY A 1 136 ? -5.999 -10.053 -3.592 1.00 86.69 136 GLY A C 1
ATOM 1010 O O . GLY A 1 136 ? -7.050 -9.756 -3.047 1.00 86.69 136 GLY A O 1
ATOM 1011 N N . ILE A 1 137 ? -5.567 -11.308 -3.658 1.00 88.31 137 ILE A N 1
ATOM 1012 C CA . ILE A 1 137 ? -6.190 -12.400 -2.901 1.00 88.31 137 ILE A CA 1
ATOM 1013 C C . ILE A 1 137 ? -5.728 -12.311 -1.446 1.00 88.31 137 ILE A C 1
ATOM 1015 O O . ILE A 1 137 ? -6.573 -12.219 -0.560 1.00 88.31 137 ILE A O 1
ATOM 1019 N N . GLU A 1 138 ? -4.419 -12.217 -1.217 1.00 91.19 138 GLU A N 1
ATOM 1020 C CA . GLU A 1 138 ? -3.811 -12.187 0.122 1.00 91.19 138 GLU A CA 1
ATOM 1021 C C . GLU A 1 138 ? -2.852 -10.986 0.262 1.00 91.19 138 GLU A C 1
ATOM 1023 O O . GLU A 1 138 ? -1.635 -11.145 0.405 1.00 91.19 138 GLU A O 1
ATOM 1028 N N . PRO A 1 139 ? -3.346 -9.736 0.149 1.00 89.88 139 PRO A N 1
ATOM 1029 C CA . PRO A 1 139 ? -2.479 -8.576 0.276 1.00 89.88 139 PRO A CA 1
ATOM 1030 C C . PRO A 1 139 ? -1.932 -8.468 1.704 1.00 89.88 139 PRO A C 1
ATOM 1032 O O . PRO A 1 139 ? -2.695 -8.434 2.670 1.00 89.88 139 PRO A O 1
ATOM 1035 N N . THR A 1 140 ? -0.611 -8.349 1.828 1.00 90.44 140 THR A N 1
ATOM 1036 C CA . THR A 1 140 ? 0.082 -8.272 3.118 1.00 90.44 140 THR A CA 1
ATOM 1037 C C . THR A 1 140 ? 0.805 -6.940 3.280 1.00 90.44 140 THR A C 1
ATOM 1039 O O . THR A 1 140 ? 1.639 -6.553 2.457 1.00 90.44 140 THR A O 1
ATOM 1042 N N . ILE A 1 141 ? 0.529 -6.251 4.388 1.00 89.00 141 ILE A N 1
ATOM 1043 C CA . ILE A 1 141 ? 1.212 -5.019 4.787 1.00 89.00 141 ILE A CA 1
ATOM 1044 C C . ILE A 1 141 ? 1.916 -5.250 6.120 1.00 89.00 141 ILE A C 1
ATOM 1046 O O . ILE A 1 141 ? 1.274 -5.488 7.146 1.00 89.00 141 ILE A O 1
ATOM 1050 N N . LEU A 1 142 ? 3.245 -5.144 6.122 1.00 84.88 142 LEU A N 1
ATOM 1051 C CA . LEU A 1 142 ? 4.008 -5.107 7.363 1.00 84.88 142 LEU A CA 1
ATOM 1052 C C . LEU A 1 142 ? 4.033 -3.692 7.950 1.00 84.88 142 LEU A C 1
ATOM 1054 O O . LEU A 1 142 ? 4.085 -2.694 7.234 1.00 84.88 142 LEU A O 1
ATOM 1058 N N . ALA A 1 143 ? 4.057 -3.660 9.278 1.00 73.06 143 ALA A N 1
ATOM 1059 C CA . ALA A 1 143 ? 4.021 -2.497 10.150 1.00 73.06 143 ALA A CA 1
ATOM 1060 C C . ALA A 1 143 ? 4.872 -1.296 9.681 1.00 73.06 143 ALA A C 1
ATOM 1062 O O . ALA A 1 143 ? 6.092 -1.336 9.849 1.00 73.06 143 ALA A O 1
ATOM 1063 N N . PRO A 1 144 ? 4.282 -0.201 9.171 1.00 83.75 144 PRO A N 1
ATOM 1064 C CA . PRO A 1 144 ? 5.003 1.056 9.043 1.00 83.75 144 PRO A CA 1
ATOM 1065 C C . PRO A 1 144 ? 5.432 1.561 10.427 1.00 83.75 144 PRO A C 1
ATOM 1067 O O . PRO A 1 144 ? 4.718 1.391 11.422 1.00 83.75 144 PRO A O 1
ATOM 1070 N N . VAL A 1 145 ? 6.608 2.184 10.482 1.00 84.62 145 VAL A N 1
ATOM 1071 C CA . VAL A 1 145 ? 7.159 2.775 11.707 1.00 84.62 145 VAL A CA 1
ATOM 1072 C C . VAL A 1 145 ? 7.319 4.269 11.492 1.00 84.62 145 VAL A C 1
ATOM 1074 O O . VAL A 1 145 ? 8.080 4.682 10.615 1.00 84.62 145 VAL A O 1
ATOM 1077 N N . GLY A 1 146 ? 6.624 5.062 12.303 1.00 85.19 146 GLY A N 1
ATOM 1078 C CA . GLY A 1 146 ? 6.710 6.515 12.243 1.00 85.19 146 GLY A CA 1
ATOM 1079 C C . GLY A 1 146 ? 5.848 7.234 13.256 1.00 85.19 146 GLY A C 1
ATOM 1080 O O . GLY A 1 146 ? 5.044 6.603 13.927 1.00 85.19 146 GLY A O 1
ATOM 1081 N N . SER A 1 147 ? 6.021 8.546 13.388 1.00 85.50 147 SER A N 1
ATOM 1082 C CA . SER A 1 147 ? 5.185 9.361 14.276 1.00 85.50 147 SER A CA 1
ATOM 1083 C C . SER A 1 147 ? 3.711 9.244 13.889 1.00 85.50 147 SER A C 1
ATOM 1085 O O . SER A 1 147 ? 2.894 8.903 14.740 1.00 85.50 147 SER A O 1
ATOM 1087 N N . GLU A 1 148 ? 3.403 9.422 12.606 1.00 89.25 148 GLU A N 1
ATOM 1088 C CA . GLU A 1 148 ? 2.048 9.392 12.053 1.00 89.25 148 GLU A CA 1
ATOM 1089 C C . GLU A 1 148 ? 2.02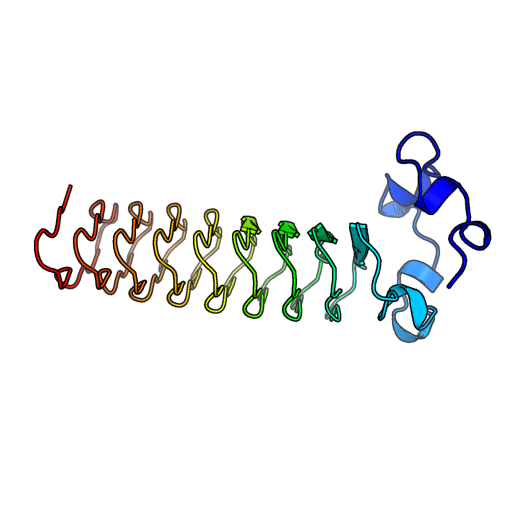9 8.439 10.856 1.00 89.25 148 GLU A C 1
ATOM 1091 O O . GLU A 1 148 ? 2.366 8.794 9.734 1.00 89.25 148 GLU A O 1
ATOM 1096 N N . SER A 1 149 ? 1.693 7.172 11.082 1.00 89.00 149 SER A N 1
ATOM 1097 C CA . SER A 1 149 ? 1.657 6.193 9.989 1.00 89.00 149 SER A CA 1
ATOM 1098 C C . SER A 1 149 ? 0.240 6.013 9.473 1.00 89.00 149 SER A C 1
ATOM 1100 O O . SER A 1 149 ? -0.680 5.843 10.267 1.00 89.00 149 SER A O 1
ATOM 1102 N N . THR A 1 150 ? 0.064 6.000 8.153 1.00 90.25 150 THR A N 1
ATOM 1103 C CA . THR A 1 150 ? -1.245 5.784 7.529 1.00 90.25 150 THR A CA 1
ATOM 1104 C C . THR A 1 150 ? -1.230 4.543 6.649 1.00 90.25 150 THR A C 1
ATOM 1106 O O . THR A 1 150 ? -0.447 4.435 5.703 1.00 90.25 150 THR A O 1
ATOM 1109 N N . ILE A 1 151 ? -2.150 3.621 6.929 1.00 88.38 151 ILE A N 1
ATOM 1110 C CA . ILE A 1 151 ? -2.440 2.467 6.076 1.00 88.38 151 ILE A CA 1
ATOM 1111 C C . ILE A 1 151 ? -3.873 2.594 5.570 1.00 88.38 151 ILE A C 1
ATOM 1113 O O . ILE A 1 151 ? -4.826 2.536 6.352 1.00 88.38 151 ILE A O 1
ATOM 1117 N N . LEU A 1 152 ? -4.038 2.744 4.254 1.00 86.19 152 LEU A N 1
ATOM 1118 C CA . LEU A 1 152 ? -5.358 2.643 3.639 1.00 86.19 152 LEU A CA 1
ATOM 1119 C C . LEU A 1 152 ? -5.749 1.179 3.417 1.00 86.19 152 LEU A C 1
ATOM 1121 O O . LEU A 1 152 ? -4.909 0.332 3.123 1.00 86.19 152 LEU A O 1
ATOM 1125 N N . ALA A 1 153 ? -7.054 0.932 3.508 1.00 80.38 153 ALA A N 1
ATOM 1126 C CA . ALA A 1 153 ? -7.718 -0.365 3.468 1.00 80.38 153 ALA A CA 1
ATOM 1127 C C . ALA A 1 153 ? -7.246 -1.287 2.323 1.00 80.38 153 ALA A C 1
ATOM 1129 O O . ALA A 1 153 ? -7.695 -1.092 1.191 1.00 80.38 153 ALA A O 1
ATOM 1130 N N . PRO A 1 154 ? -6.411 -2.313 2.574 1.00 86.19 154 PRO A N 1
ATOM 1131 C CA . PRO A 1 154 ? -6.149 -3.337 1.575 1.00 86.19 154 PRO A CA 1
ATOM 1132 C C . PRO A 1 154 ? -7.434 -4.109 1.264 1.00 86.19 154 PRO A C 1
ATOM 1134 O O . PRO A 1 154 ? -8.289 -4.312 2.133 1.00 86.19 154 PRO A O 1
ATOM 1137 N N . VAL A 1 155 ? -7.567 -4.534 0.011 1.00 87.56 155 VAL A N 1
ATOM 1138 C CA . VAL A 1 155 ? -8.756 -5.239 -0.479 1.00 87.56 155 VAL A CA 1
ATOM 1139 C C . VAL A 1 155 ? -8.352 -6.617 -0.971 1.00 87.56 155 VAL A C 1
ATOM 1141 O O . VAL A 1 155 ? -7.517 -6.727 -1.870 1.00 87.56 155 VAL A O 1
ATOM 1144 N N . GLY A 1 156 ? -8.969 -7.659 -0.418 1.00 88.69 156 GLY A N 1
ATOM 1145 C CA . GLY A 1 156 ? -8.726 -9.017 -0.881 1.00 88.69 156 GLY A CA 1
ATOM 1146 C C . GLY A 1 156 ? -9.614 -10.083 -0.275 1.00 88.69 156 GLY A C 1
ATOM 1147 O O . GLY A 1 156 ? -10.646 -9.776 0.302 1.00 88.69 156 GLY A O 1
ATOM 1148 N N . ILE A 1 157 ? -9.242 -11.348 -0.436 1.00 88.81 157 ILE A N 1
ATOM 1149 C CA . ILE A 1 157 ? -9.904 -12.463 0.249 1.00 88.81 157 ILE A CA 1
ATOM 1150 C C . ILE A 1 157 ? -9.412 -12.515 1.698 1.00 88.81 157 ILE A C 1
ATOM 1152 O O . ILE A 1 157 ? -10.234 -12.427 2.609 1.00 88.81 157 ILE A O 1
ATOM 1156 N N . GLU A 1 158 ? -8.095 -12.513 1.891 1.00 91.00 158 GLU A N 1
ATOM 1157 C CA . GLU A 1 158 ? -7.407 -12.567 3.187 1.00 91.00 158 GLU A CA 1
ATOM 1158 C C . GLU A 1 158 ? -6.432 -11.382 3.337 1.00 91.00 158 GLU A C 1
ATOM 1160 O O . GLU A 1 158 ? -5.212 -11.557 3.361 1.00 91.00 158 GLU A O 1
ATOM 1165 N N . PRO A 1 159 ? -6.920 -10.126 3.380 1.00 89.38 159 PRO A N 1
ATOM 1166 C CA . PRO A 1 159 ? -6.038 -8.987 3.585 1.00 89.38 159 PRO A CA 1
ATOM 1167 C C . PRO A 1 159 ? -5.464 -8.993 5.006 1.00 89.38 159 PRO A C 1
ATOM 1169 O O . PRO A 1 159 ? -6.211 -9.050 5.985 1.00 89.38 159 PRO A O 1
ATOM 1172 N N . ASN A 1 160 ? -4.141 -8.872 5.117 1.00 90.19 160 ASN A N 1
ATOM 1173 C CA . ASN A 1 160 ? -3.426 -8.929 6.385 1.00 90.19 160 ASN A CA 1
ATOM 1174 C C . ASN A 1 160 ? -2.628 -7.643 6.640 1.00 90.19 160 ASN A C 1
ATOM 1176 O O . ASN A 1 160 ? -1.778 -7.244 5.839 1.00 90.19 160 ASN A O 1
ATOM 1180 N N . ILE A 1 161 ? -2.887 -7.001 7.779 1.00 87.88 161 ILE A N 1
ATOM 1181 C CA . ILE A 1 161 ? -2.166 -5.813 8.238 1.00 87.88 161 ILE A CA 1
ATOM 1182 C C . ILE A 1 161 ? -1.517 -6.115 9.585 1.00 87.88 161 ILE A C 1
ATOM 1184 O O . ILE A 1 161 ? -2.200 -6.402 10.571 1.00 87.88 161 ILE A O 1
ATOM 1188 N N . LEU A 1 162 ? -0.191 -5.994 9.653 1.00 85.06 162 LEU A N 1
ATOM 1189 C CA . LEU A 1 162 ? 0.529 -6.032 10.924 1.00 85.06 162 LEU A CA 1
ATOM 1190 C C . LEU A 1 162 ? 0.588 -4.649 11.585 1.00 85.06 162 LEU A C 1
ATOM 1192 O O . LEU A 1 162 ? 0.552 -3.616 10.918 1.00 85.06 162 LEU A O 1
ATOM 1196 N N . ALA A 1 163 ? 0.733 -4.645 12.910 1.00 77.56 163 ALA A N 1
ATOM 1197 C CA . ALA A 1 163 ? 0.594 -3.458 13.744 1.00 77.56 163 ALA A CA 1
ATOM 1198 C C . ALA A 1 163 ? 1.632 -2.392 13.442 1.00 77.56 163 ALA A C 1
ATOM 1200 O O . ALA A 1 163 ? 2.811 -2.574 13.741 1.00 77.56 163 ALA A O 1
ATOM 1201 N N . SER A 1 164 ? 1.172 -1.252 12.939 1.00 83.19 164 SER A N 1
ATOM 1202 C CA . SER A 1 164 ? 1.984 -0.049 12.848 1.00 83.19 164 SER A CA 1
ATOM 1203 C C . SER A 1 164 ? 2.392 0.457 14.230 1.00 83.19 164 SER A C 1
ATOM 1205 O O . SER A 1 164 ? 1.671 0.287 15.218 1.00 83.19 164 SER A O 1
ATOM 1207 N N . VAL A 1 165 ? 3.576 1.064 14.299 1.00 84.44 165 VAL A N 1
ATOM 1208 C CA . VAL A 1 165 ? 4.146 1.584 15.546 1.00 84.44 165 VAL A CA 1
ATOM 1209 C C . VAL A 1 165 ? 4.399 3.073 15.391 1.00 84.44 165 VAL A C 1
ATOM 1211 O O . VAL A 1 165 ? 5.134 3.478 14.488 1.00 84.44 165 VAL A O 1
ATOM 1214 N N . GLY A 1 166 ? 3.821 3.875 16.285 1.00 86.56 166 GLY A N 1
ATOM 1215 C CA . GLY A 1 166 ? 3.930 5.324 16.193 1.00 86.56 166 GLY A CA 1
ATOM 1216 C C . GLY A 1 166 ? 3.364 6.109 17.359 1.00 86.56 166 GLY A C 1
ATOM 1217 O O . GLY A 1 166 ? 3.062 5.554 18.407 1.00 86.56 166 GLY A O 1
ATOM 1218 N N . ILE A 1 167 ? 3.226 7.419 17.177 1.00 87.69 167 ILE A N 1
ATOM 1219 C CA . ILE A 1 167 ? 2.476 8.281 18.097 1.00 87.69 167 ILE A CA 1
ATOM 1220 C C . ILE A 1 167 ? 0.992 8.166 17.744 1.00 87.69 167 ILE A C 1
ATOM 1222 O O . ILE A 1 167 ? 0.206 7.753 18.594 1.00 87.69 167 ILE A O 1
ATOM 1226 N N . GLU A 1 168 ? 0.650 8.411 16.480 1.00 90.06 168 GLU A N 1
ATOM 1227 C CA . GLU A 1 168 ? -0.719 8.412 15.949 1.00 90.06 168 GLU A CA 1
ATOM 1228 C C . GLU A 1 168 ? -0.829 7.483 14.723 1.00 90.06 168 GLU A C 1
ATOM 1230 O O . GLU A 1 168 ? -1.043 7.924 13.593 1.00 90.06 168 GLU A O 1
ATOM 1235 N N . PRO A 1 169 ? -0.615 6.165 14.883 1.00 87.69 169 PRO A N 1
ATOM 1236 C CA . PRO A 1 169 ? -0.833 5.225 13.791 1.00 87.69 169 PRO A CA 1
ATOM 1237 C C . PRO A 1 169 ? -2.324 5.121 13.435 1.00 87.69 169 PRO A C 1
ATOM 1239 O O . PRO A 1 169 ? -3.164 4.872 14.303 1.00 87.69 169 PRO A O 1
ATOM 1242 N N . ASN A 1 170 ? -2.639 5.241 12.147 1.00 89.50 1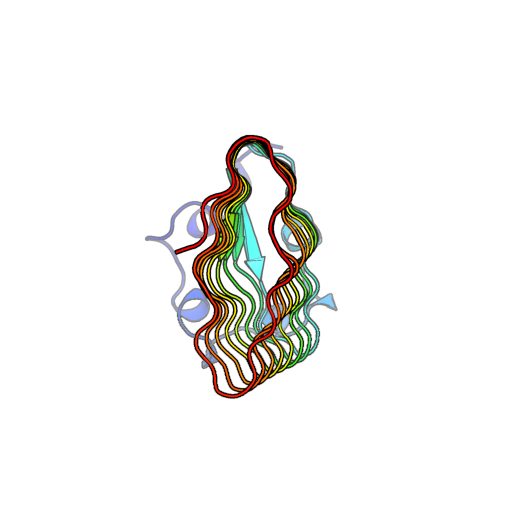70 ASN A N 1
ATOM 1243 C CA . ASN A 1 170 ? -3.985 5.166 11.597 1.00 89.50 170 ASN A CA 1
ATOM 1244 C C . ASN A 1 170 ? -4.103 4.012 10.590 1.00 89.50 170 ASN A C 1
ATOM 1246 O O . ASN A 1 170 ? -3.401 3.968 9.574 1.00 89.50 170 ASN A O 1
ATOM 1250 N N . ILE A 1 171 ? -5.006 3.072 10.871 1.00 87.50 171 ILE A N 1
ATOM 1251 C CA . ILE A 1 171 ? -5.303 1.936 9.997 1.00 87.50 171 ILE A CA 1
ATOM 1252 C C . ILE A 1 171 ? -6.774 1.987 9.587 1.00 87.50 171 ILE A C 1
ATOM 1254 O O . ILE A 1 171 ? -7.675 1.814 10.413 1.00 87.50 171 ILE A O 1
ATOM 1258 N N . LEU A 1 172 ? -7.021 2.169 8.289 1.00 86.56 172 LEU A N 1
ATOM 1259 C CA . LEU A 1 172 ? -8.355 1.989 7.728 1.00 86.56 172 LEU A CA 1
ATOM 1260 C C . LEU A 1 172 ? -8.688 0.506 7.555 1.00 86.56 172 LEU A C 1
ATOM 1262 O O . LEU A 1 172 ? -7.825 -0.324 7.271 1.00 86.56 172 LEU A O 1
ATOM 1266 N N . ALA A 1 173 ? -9.978 0.208 7.675 1.00 79.75 173 ALA A N 1
ATOM 1267 C CA . ALA A 1 173 ? -10.523 -1.137 7.662 1.00 79.75 173 ALA A CA 1
ATOM 1268 C C . ALA A 1 173 ? -10.195 -1.889 6.362 1.00 79.75 173 ALA A C 1
ATOM 1270 O O . ALA A 1 173 ? -10.722 -1.504 5.317 1.00 79.75 173 ALA A O 1
ATOM 1271 N N . PRO A 1 174 ? -9.407 -2.977 6.394 1.00 86.56 174 PRO A N 1
ATOM 1272 C CA . PRO A 1 174 ? -9.292 -3.875 5.260 1.00 86.56 174 PRO A CA 1
ATOM 1273 C C . PRO A 1 174 ? -10.659 -4.463 4.906 1.00 86.56 174 PRO A C 1
ATOM 1275 O O . PRO A 1 174 ? -11.514 -4.685 5.772 1.00 86.56 174 PRO A O 1
ATOM 1278 N N . VAL A 1 175 ? -10.846 -4.729 3.617 1.00 87.38 175 VAL A N 1
ATOM 1279 C CA . VAL A 1 175 ? -12.085 -5.289 3.077 1.00 87.38 175 VAL A CA 1
ATOM 1280 C C . VAL A 1 175 ? -11.790 -6.665 2.509 1.00 87.38 175 VAL A C 1
ATOM 1282 O O . VAL A 1 175 ? -10.980 -6.789 1.590 1.00 87.38 175 VAL A O 1
ATOM 1285 N N . GLY A 1 176 ? -12.462 -7.691 3.028 1.00 88.81 176 GLY A N 1
ATOM 1286 C CA . GLY A 1 176 ? -12.286 -9.043 2.516 1.00 88.81 176 GLY A CA 1
ATOM 1287 C C . GLY A 1 176 ? -13.199 -10.098 3.108 1.00 88.81 176 GLY A C 1
ATOM 1288 O O . GLY A 1 176 ? -14.180 -9.782 3.772 1.00 88.81 176 GLY A O 1
ATOM 1289 N N . ILE A 1 177 ? -12.899 -11.366 2.839 1.00 88.38 177 ILE A N 1
ATOM 1290 C CA . ILE A 1 177 ? -13.624 -12.496 3.433 1.00 88.38 177 ILE A CA 1
ATOM 1291 C C . ILE A 1 177 ? -13.112 -12.717 4.858 1.00 88.38 177 ILE A C 1
ATOM 1293 O O . ILE A 1 177 ? -13.911 -12.677 5.795 1.00 88.38 177 ILE A O 1
ATOM 1297 N N . GLU A 1 178 ? -11.792 -12.826 4.999 1.00 89.50 178 GLU A N 1
ATOM 1298 C CA . GLU A 1 178 ? -11.046 -13.086 6.235 1.00 89.50 178 GLU A CA 1
ATOM 1299 C C . GLU A 1 178 ? -10.006 -11.972 6.497 1.00 89.50 178 GLU A C 1
ATOM 1301 O O . GLU A 1 178 ? -8.798 -12.211 6.514 1.00 89.50 178 GLU A O 1
ATOM 1306 N N . PRO A 1 179 ? -10.434 -10.703 6.654 1.00 88.06 179 PRO A N 1
ATOM 1307 C CA . PRO A 1 179 ? -9.505 -9.622 6.949 1.00 88.06 179 PRO A CA 1
ATOM 1308 C C . PRO A 1 179 ? -8.897 -9.772 8.348 1.00 88.06 179 PRO A C 1
ATOM 1310 O O . PRO A 1 179 ? -9.623 -9.880 9.341 1.00 88.06 179 PRO A O 1
ATOM 1313 N N . ASN A 1 180 ? -7.570 -9.689 8.432 1.00 88.75 180 ASN A N 1
ATOM 1314 C CA . ASN A 1 180 ? -6.825 -9.788 9.680 1.00 88.75 180 ASN A CA 1
ATOM 1315 C C . ASN A 1 180 ? -6.038 -8.505 9.965 1.00 88.75 180 ASN A C 1
ATOM 1317 O O . ASN A 1 180 ? -5.284 -8.016 9.121 1.00 88.75 180 ASN A O 1
ATOM 1321 N N . ILE A 1 181 ? -6.205 -7.964 11.173 1.00 87.19 181 ILE A N 1
ATOM 1322 C CA . ILE A 1 181 ? -5.447 -6.812 11.649 1.00 87.19 181 ILE A CA 1
ATOM 1323 C C . ILE A 1 181 ? -4.837 -7.103 13.017 1.00 87.19 181 ILE A C 1
ATOM 1325 O O . ILE A 1 181 ? -5.539 -7.288 14.021 1.00 87.19 181 ILE A O 1
ATOM 1329 N N . LEU A 1 182 ? -3.510 -7.030 13.078 1.00 85.94 182 LEU A N 1
ATOM 1330 C CA . LEU A 1 182 ? -2.807 -6.782 14.327 1.00 85.94 182 LEU A CA 1
ATOM 1331 C C . LEU A 1 182 ? -2.889 -5.276 14.591 1.00 85.94 182 LEU A C 1
ATOM 1333 O O . LEU A 1 182 ? -2.342 -4.482 13.828 1.00 85.94 182 LEU A O 1
ATOM 1337 N N . ALA A 1 183 ? -3.621 -4.868 15.622 1.00 79.12 183 ALA A N 1
ATOM 1338 C CA . ALA A 1 183 ? -3.917 -3.455 15.808 1.00 79.12 183 ALA A CA 1
ATOM 1339 C C . ALA A 1 183 ? -2.693 -2.608 16.171 1.00 79.12 183 ALA A C 1
ATOM 1341 O O . ALA A 1 183 ? -1.759 -3.105 16.806 1.00 79.12 183 ALA A O 1
ATOM 1342 N N . PRO A 1 184 ? -2.721 -1.321 15.794 1.00 84.81 184 PRO A N 1
ATOM 1343 C CA . PRO A 1 184 ? -1.584 -0.437 15.947 1.00 84.81 184 PRO A CA 1
ATOM 1344 C C . PRO A 1 184 ? -1.184 -0.216 17.407 1.00 84.81 184 PRO A C 1
ATOM 1346 O O . PRO A 1 184 ? -2.004 -0.288 18.330 1.00 84.81 184 PRO A O 1
ATOM 1349 N N . VAL A 1 185 ? 0.097 0.101 17.593 1.00 86.00 185 VAL A N 1
ATOM 1350 C CA . VAL A 1 185 ? 0.685 0.452 18.884 1.00 86.00 185 VAL A CA 1
ATOM 1351 C C . VAL A 1 185 ? 1.123 1.911 18.859 1.00 86.00 185 VAL A C 1
ATOM 1353 O O . VAL A 1 185 ? 1.982 2.285 18.061 1.00 86.00 185 VAL A O 1
ATOM 1356 N N . GLY A 1 186 ? 0.573 2.732 19.752 1.00 87.38 186 GLY A N 1
ATOM 1357 C CA . GLY A 1 186 ? 0.972 4.134 19.832 1.00 87.38 186 GLY A CA 1
ATOM 1358 C C . GLY A 1 186 ? 0.407 4.909 21.007 1.00 87.38 186 GLY A C 1
ATOM 1359 O O . GLY A 1 186 ? -0.100 4.321 21.955 1.00 87.38 186 GLY A O 1
ATOM 1360 N N . ILE A 1 187 ? 0.519 6.233 20.978 1.00 87.56 187 ILE A N 1
ATOM 1361 C CA . ILE A 1 187 ? -0.094 7.092 21.998 1.00 87.56 187 ILE A CA 1
ATOM 1362 C C . ILE A 1 187 ? -1.595 7.193 21.725 1.00 87.56 187 ILE A C 1
ATOM 1364 O O . ILE A 1 187 ? -2.378 6.831 22.602 1.00 87.56 187 ILE A O 1
ATOM 1368 N N . GLU A 1 188 ? -1.972 7.557 20.499 1.00 89.75 188 GLU A N 1
ATOM 1369 C CA . GLU A 1 188 ? -3.363 7.720 20.049 1.00 89.75 188 GLU A CA 1
ATOM 1370 C C . GLU A 1 188 ? -3.636 6.858 18.797 1.00 89.75 188 GLU A C 1
ATOM 1372 O O . GLU A 1 188 ? -3.887 7.368 17.704 1.00 89.75 188 GLU A O 1
ATOM 1377 N N . PRO A 1 189 ? -3.527 5.517 18.898 1.00 88.38 189 PRO A N 1
ATOM 1378 C CA . PRO A 1 189 ? -3.738 4.649 17.750 1.00 88.38 189 PRO A CA 1
ATOM 1379 C C . PRO A 1 189 ? -5.209 4.666 17.317 1.00 88.38 189 PRO A C 1
ATOM 1381 O O . PRO A 1 189 ? -6.106 4.464 18.139 1.00 88.38 189 PRO A O 1
ATOM 1384 N N . THR A 1 190 ? -5.455 4.831 16.018 1.00 89.06 190 THR A N 1
ATOM 1385 C CA . THR A 1 190 ? -6.795 4.776 15.422 1.00 89.06 190 THR A CA 1
ATOM 1386 C C . THR A 1 190 ? -6.919 3.576 14.493 1.00 89.06 190 THR A C 1
ATOM 1388 O O . THR A 1 190 ? -6.081 3.355 13.618 1.00 89.06 190 THR A O 1
ATOM 1391 N N . ILE A 1 191 ? -7.984 2.796 14.669 1.00 87.62 191 ILE A N 1
ATOM 1392 C CA . ILE A 1 191 ? -8.306 1.667 13.799 1.00 87.62 191 ILE A CA 1
ATOM 1393 C C . ILE A 1 191 ? -9.792 1.654 13.458 1.00 87.62 191 ILE A C 1
ATOM 1395 O O . ILE A 1 191 ? -10.645 1.749 14.339 1.00 87.62 191 ILE A O 1
ATOM 1399 N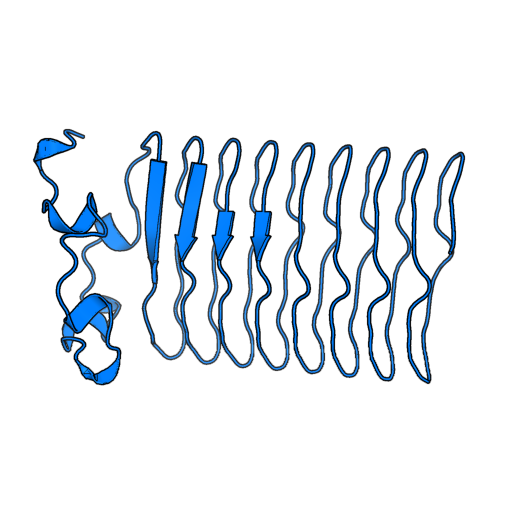 N . LEU A 1 192 ? -10.097 1.524 12.170 1.00 87.31 192 LEU A N 1
ATOM 1400 C CA . LEU A 1 192 ? -11.450 1.249 11.699 1.00 87.31 192 LEU A CA 1
ATOM 1401 C C . LEU A 1 192 ? -11.638 -0.268 11.589 1.00 87.31 192 LEU A C 1
ATOM 1403 O O . LEU A 1 192 ? -10.785 -0.967 11.034 1.00 87.31 192 LEU A O 1
ATOM 1407 N N . ALA A 1 193 ? -12.745 -0.779 12.120 1.00 81.62 193 ALA A N 1
ATOM 1408 C CA . ALA A 1 193 ? -13.022 -2.203 12.163 1.00 81.62 193 ALA A CA 1
ATOM 1409 C C . ALA A 1 193 ? -13.095 -2.808 10.747 1.00 81.62 193 ALA A C 1
ATOM 1411 O O . ALA A 1 193 ? -13.770 -2.250 9.878 1.00 81.62 193 ALA A O 1
ATOM 1412 N N . PRO A 1 194 ? -12.437 -3.958 10.512 1.00 84.75 194 PRO A N 1
ATOM 1413 C CA . PRO A 1 194 ? -12.441 -4.636 9.219 1.00 84.75 194 PRO A CA 1
ATOM 1414 C C . PRO A 1 194 ? -13.860 -4.940 8.720 1.00 84.75 194 PRO A C 1
ATOM 1416 O O . PRO A 1 194 ? -14.754 -5.265 9.501 1.00 84.75 194 PRO A O 1
ATOM 1419 N N . VAL A 1 195 ? -14.049 -4.900 7.399 1.00 85.00 195 VAL A N 1
ATOM 1420 C CA . VAL A 1 195 ? -15.321 -5.258 6.760 1.00 85.00 195 VAL A CA 1
ATOM 1421 C C . VAL A 1 195 ? -15.163 -6.616 6.084 1.00 85.00 195 VAL A C 1
ATOM 1423 O O . VAL A 1 195 ? -14.476 -6.733 5.070 1.00 85.00 195 VAL A O 1
ATOM 1426 N N . GLY A 1 196 ? -15.809 -7.642 6.639 1.00 84.19 196 GLY A N 1
ATOM 1427 C CA . GLY A 1 196 ? -15.746 -9.000 6.108 1.00 84.19 196 GLY A CA 1
ATOM 1428 C C . GLY A 1 196 ? -16.620 -9.996 6.857 1.00 84.19 196 GLY A C 1
ATOM 1429 O O . GLY A 1 196 ? -17.255 -9.649 7.851 1.00 84.19 196 GLY A O 1
ATOM 1430 N N . ASN A 1 197 ? -16.671 -11.231 6.359 1.00 79.31 197 ASN A N 1
ATOM 1431 C CA . ASN A 1 197 ? -17.485 -12.292 6.960 1.00 79.31 197 ASN A CA 1
ATOM 1432 C C . ASN A 1 197 ? -16.805 -12.912 8.193 1.00 79.31 197 ASN A C 1
ATOM 1434 O O . ASN A 1 197 ? -17.495 -13.302 9.132 1.00 79.31 197 ASN A O 1
ATOM 1438 N N . GLU A 1 198 ? -15.470 -12.971 8.198 1.00 85.50 198 GLU A N 1
ATOM 1439 C CA . GLU A 1 198 ? -14.650 -13.659 9.204 1.00 85.50 198 GLU A CA 1
ATOM 1440 C C . GLU A 1 198 ? -13.469 -12.781 9.644 1.00 85.50 198 GLU A C 1
ATOM 1442 O O . GLU A 1 198 ? -12.301 -13.154 9.605 1.00 85.50 198 GLU A O 1
ATOM 1447 N N . SER A 1 199 ? -13.782 -11.550 10.041 1.00 83.44 199 SER A N 1
ATOM 1448 C CA . SER A 1 199 ? -12.768 -10.560 10.373 1.00 83.44 199 SER A CA 1
ATOM 1449 C C . SER A 1 199 ? -12.148 -10.756 11.758 1.00 83.44 199 SER A C 1
ATOM 1451 O O . SER A 1 199 ? -12.876 -10.894 12.747 1.00 83.44 199 SER A O 1
ATOM 1453 N N . THR A 1 200 ? -10.824 -10.634 11.861 1.00 84.06 200 THR A N 1
ATOM 1454 C CA . THR A 1 200 ? -10.103 -10.650 13.139 1.00 84.06 200 THR A CA 1
ATOM 1455 C C . THR A 1 200 ? -9.380 -9.332 13.392 1.00 84.06 200 THR A C 1
ATOM 1457 O O . THR A 1 200 ? -8.584 -8.872 12.577 1.00 84.06 200 THR A O 1
ATOM 1460 N N . ILE A 1 201 ? -9.624 -8.743 14.563 1.00 83.25 201 ILE A N 1
ATOM 1461 C CA . ILE A 1 201 ? -8.921 -7.556 15.057 1.00 83.25 201 ILE A CA 1
ATOM 1462 C C . ILE A 1 201 ? -8.406 -7.841 16.467 1.00 83.25 201 ILE A C 1
ATOM 1464 O O . ILE A 1 201 ? -9.173 -8.182 17.371 1.00 83.25 201 ILE A O 1
ATOM 1468 N N . LEU A 1 202 ? -7.093 -7.733 16.665 1.00 81.75 202 LEU A N 1
ATOM 1469 C CA . LEU A 1 202 ? -6.538 -7.638 18.017 1.00 81.75 202 LEU A CA 1
ATOM 1470 C C . LEU A 1 202 ? -6.760 -6.222 18.547 1.00 81.75 202 LEU A C 1
ATOM 1472 O O . LEU A 1 202 ? -6.847 -5.290 17.765 1.00 81.75 202 LEU A O 1
ATOM 1476 N N . ALA A 1 203 ? -6.885 -6.032 19.859 1.00 75.94 203 ALA A N 1
ATOM 1477 C CA . ALA A 1 203 ? -7.099 -4.690 20.397 1.00 75.94 203 ALA A CA 1
ATOM 1478 C C . ALA A 1 203 ? -5.843 -3.810 20.206 1.00 75.94 203 ALA A C 1
ATOM 1480 O O . ALA A 1 203 ? -4.737 -4.305 20.452 1.00 75.94 203 ALA A O 1
ATOM 1481 N N . PRO A 1 204 ? -5.983 -2.530 19.802 1.00 78.81 204 PRO A N 1
ATOM 1482 C CA . PRO A 1 204 ? -4.867 -1.588 19.772 1.00 78.81 204 PRO A CA 1
ATOM 1483 C C . PRO A 1 204 ? -4.281 -1.407 21.170 1.00 78.81 204 PRO A C 1
ATOM 1485 O O . PRO A 1 204 ? -4.994 -1.458 22.176 1.00 78.81 204 PRO A O 1
ATOM 1488 N N . ALA A 1 205 ? -2.974 -1.167 21.227 1.00 77.88 205 ALA A N 1
ATOM 1489 C CA . ALA A 1 205 ? -2.276 -0.880 22.471 1.00 77.88 205 ALA A CA 1
ATOM 1490 C C . ALA A 1 205 ? -1.813 0.577 22.464 1.00 77.88 205 ALA A C 1
ATOM 1492 O O . ALA A 1 205 ? -0.970 0.965 21.659 1.00 77.88 205 ALA A O 1
ATOM 1493 N N . GLY A 1 206 ? -2.348 1.386 23.373 1.00 76.31 206 GLY A N 1
ATOM 1494 C CA . GLY A 1 206 ? -1.955 2.783 23.478 1.00 76.31 206 GLY A CA 1
ATOM 1495 C C . GLY A 1 206 ? -2.518 3.494 24.690 1.00 76.31 206 GLY A C 1
ATOM 1496 O O . GLY A 1 206 ? -3.203 2.877 25.508 1.00 76.31 206 GLY A O 1
ATOM 1497 N N . ILE A 1 207 ? -2.193 4.780 24.816 1.00 81.94 207 ILE A N 1
ATOM 1498 C CA . ILE A 1 207 ? -2.706 5.616 25.907 1.00 81.94 207 ILE A CA 1
ATOM 1499 C C . ILE A 1 207 ? -4.185 5.923 25.652 1.00 81.94 207 ILE A C 1
ATOM 1501 O O . ILE A 1 207 ? -5.006 5.722 26.545 1.00 81.94 207 ILE A O 1
ATOM 1505 N N . GLU A 1 208 ? -4.521 6.321 24.423 1.00 86.38 208 GLU A N 1
ATOM 1506 C CA . GLU A 1 208 ? -5.876 6.692 24.002 1.00 86.38 208 GLU A CA 1
ATOM 1507 C C . GLU A 1 208 ? -6.261 6.001 22.678 1.00 86.38 208 GLU A C 1
ATOM 1509 O O . GLU A 1 208 ? -6.373 6.643 21.634 1.00 86.38 208 GLU A O 1
ATOM 1514 N N . PRO A 1 209 ? -6.441 4.665 22.672 1.00 84.44 209 PRO A N 1
ATOM 1515 C CA . PRO A 1 209 ? -6.836 3.953 21.466 1.00 84.44 209 PRO A CA 1
ATOM 1516 C C . PRO A 1 209 ? -8.270 4.286 21.044 1.00 84.44 209 PRO A C 1
ATOM 1518 O O . PRO A 1 209 ? -9.203 4.187 21.844 1.00 84.44 209 PRO A O 1
ATOM 1521 N N . THR A 1 210 ? -8.454 4.566 19.755 1.00 88.06 210 THR A N 1
ATOM 1522 C CA . THR A 1 210 ? -9.768 4.747 19.134 1.00 88.06 210 THR A CA 1
ATOM 1523 C C . THR A 1 210 ? -10.067 3.588 18.185 1.00 88.06 210 THR A C 1
ATOM 1525 O O . THR A 1 210 ? -9.310 3.322 17.252 1.00 88.06 210 THR A O 1
ATOM 1528 N N . ILE A 1 211 ? -11.189 2.901 18.419 1.00 84.81 211 ILE A N 1
ATOM 1529 C CA . ILE A 1 211 ? -11.734 1.867 17.528 1.00 84.81 211 ILE A CA 1
ATOM 1530 C C . ILE A 1 211 ? -13.068 2.386 16.989 1.00 84.81 211 ILE A C 1
ATOM 1532 O O . ILE A 1 211 ? -13.964 2.691 17.783 1.00 84.81 211 ILE A O 1
ATOM 1536 N N . LEU A 1 212 ? -13.180 2.501 15.667 1.00 83.50 212 LEU A N 1
ATOM 1537 C CA . LEU A 1 212 ? -14.387 2.924 14.943 1.00 83.50 212 LEU A CA 1
ATOM 1538 C C . LEU A 1 212 ? -15.015 1.738 14.210 1.00 83.50 212 LEU A C 1
ATOM 1540 O O . LEU A 1 212 ? -16.261 1.703 14.126 1.00 83.50 212 LEU A O 1
#

Secondary structure (DSSP, 8-state):
--GGGS-HHHH-GGG--TTTT-GGG--TTTS-GGGS-HHHHS---EEEEEEEPPBSSS-EEPPPBEEEEEEE--BSSS-EE---BSSS-EEEPPBSSS-EE---BSSS-EE---BSSS-EE---BSSS-EE---BSSS-EE---BSSS-EE---BSSS-EE---BSSS-EE---BSSS-EE---EESS-EEPPPBSSS-EEPPPEESS-EE-

Radius of gyration: 18.51 Å; chains: 1; bounding box: 45×32×55 Å

Organism: Oncorhynchus kisutch (NCBI:txid8019)

pLDDT: mean 73.34, std 16.0, range [29.77, 91.19]

Sequence (212 aa):
LNPTSWPQWVLNPTSWPQWVLNPPSWPQWVMNPQSWPQRVLNPPSCSESTILAPAVIEPTILAPVGIEPTILAPVGSEPTILAPVGIEPTILAPVGSESTILAPVGIEPTILAPVGIEPTILAPVGSEPTILAPVGIEPTILAPVGSESTILAPVGIEPNILASVGIEPNILAPVGIEPNILAPVGIEPTILAPVGNESTILAPAGIEPTIL